Protein AF-A0A8S2AR91-F1 (afdb_monomer_lite)

pLDDT: mean 71.23, std 22.32, range [29.55, 96.31]

Sequence (238 aa):
MESEGVSLPLIHNHVMTPWNDLREGDCCGRFEAISDGYYCEICDFFLHKKCGESSEYLDHPSHSVHTLQLQIKPGHVCDLCDRDIVNLCYNCEICDFDVDLYCATNPPPDFIDMSETHQHKLTLLKDKELNQFNCNAKCGELGYGFPYKCHECDLNFHLDCVWNPSEAKHSSERYQRLRGKLVSFLEENVLWIRVNLLNATNVAKQRSGNKFVENANKRAPNYIVIVAAKHLFLIRIT

Foldseek 3Di:
DQQDWDAQVLADHDTWGWDWDQDQALQFRDGDNTFIFTADPVVRHTHGVLSSPDDQWACAPLHNPDIWGKDFDFQDAAQQQRDGGSTIWTADPVVRHTHGPVCRVVPDDQWDQLVVPDHAIWGWASDQPPCWDQAPAPLRDIGRHIWTADPVVRHTHGPCCSVCSPPNDDDPCPVVVVVVVVVVVCVVCVPVVVVVVVVVVVVVVPDDPDVVLVVVCVPDVQWHWDDDPNDTDTDGHD

Organism: Arabidopsis arenosa (NCBI:txid38785)

Secondary structure (DSSP, 8-state):
-PPPPEEETTTEEEEEEEEEESSB-TTTS-B-SSEEEEEETTTTEEEEHHHHT--SEEEETTEEEEEEEEEE-TT-B-TTT--B--SEEEEETTTTEEEEHHHHHSPPPSEEE-TTT-SSEEEE---TT-S-EE--STT--EE-SPPEEETTTTEEE-HHHHH-TT----SS-HHHHHHHHHHHHHHHSHHHHHHHHHHHHHHHTTT---HHHHHHHTT-TTEEEEEETTEEEEEE--

InterPro domains:
  IPR004146 DC1 [PF03107] (61-104)
  IPR004146 DC1 [PF03107] (117-162)
  IPR046349 C1-like domain superfamily [SSF57889] (32-112)
  IPR046349 C1-like domain superfamily [SSF57889] (86-172)
  IPR053192 Vacuole Formation Regulator [PTHR32410] (26-171)

Structure (mmCIF, N/CA/C/O backbone):
data_AF-A0A8S2AR91-F1
#
_entry.id   AF-A0A8S2AR91-F1
#
loop_
_atom_site.group_PDB
_atom_site.id
_atom_site.type_symbol
_atom_site.label_atom_id
_atom_site.label_alt_id
_atom_site.label_comp_id
_atom_site.label_asym_id
_atom_site.label_entity_id
_atom_site.label_seq_id
_atom_site.pdbx_PDB_ins_code
_atom_site.Cartn_x
_atom_site.Cartn_y
_atom_site.Cartn_z
_atom_site.occupancy
_atom_site.B_iso_or_equiv
_atom_site.auth_seq_id
_atom_site.auth_comp_id
_atom_site.auth_asym_id
_atom_site.auth_atom_id
_atom_site.pdbx_PDB_model_num
ATOM 1 N N . MET A 1 1 ? 33.497 -5.457 -16.664 1.00 41.22 1 MET A N 1
ATOM 2 C CA . MET A 1 1 ? 32.383 -6.416 -16.580 1.00 41.22 1 MET A CA 1
ATOM 3 C C . MET A 1 1 ? 31.131 -5.585 -16.692 1.00 41.22 1 MET A C 1
ATOM 5 O O . MET A 1 1 ? 30.861 -4.814 -15.782 1.00 41.22 1 MET A O 1
ATOM 9 N N . GLU A 1 2 ? 30.484 -5.616 -17.852 1.00 50.41 2 GLU A N 1
ATOM 10 C CA . GLU A 1 2 ? 29.145 -5.048 -18.002 1.00 50.41 2 GLU A CA 1
ATOM 11 C C . GLU A 1 2 ? 28.249 -5.829 -17.039 1.00 50.41 2 GLU A C 1
ATOM 13 O O . GLU A 1 2 ? 28.255 -7.059 -17.064 1.00 50.41 2 GLU A O 1
ATOM 18 N N . SER A 1 3 ? 27.604 -5.147 -16.093 1.00 61.41 3 SER A N 1
ATOM 19 C CA . SER A 1 3 ? 26.632 -5.804 -15.221 1.00 61.41 3 SER A CA 1
ATOM 20 C C . SER A 1 3 ? 25.519 -6.343 -16.109 1.00 61.41 3 SER A C 1
ATOM 22 O O . SER A 1 3 ? 24.902 -5.558 -16.831 1.00 61.41 3 SER A O 1
ATOM 24 N N . GLU A 1 4 ? 25.298 -7.657 -16.077 1.00 79.38 4 GLU A N 1
ATOM 25 C CA . GLU A 1 4 ? 24.198 -8.297 -16.795 1.00 79.38 4 GLU A CA 1
ATOM 26 C C . GLU A 1 4 ? 22.887 -7.584 -16.442 1.00 79.38 4 GLU A C 1
ATOM 28 O O . GLU A 1 4 ? 22.593 -7.323 -15.272 1.00 79.38 4 GLU A O 1
ATOM 33 N N . GLY A 1 5 ? 22.142 -7.187 -17.472 1.00 84.88 5 GLY A N 1
ATOM 34 C CA . GLY A 1 5 ? 20.860 -6.522 -17.294 1.00 84.88 5 GLY A CA 1
ATOM 35 C C . GLY A 1 5 ? 19.818 -7.471 -16.705 1.00 84.88 5 GLY A C 1
ATOM 36 O O . GLY A 1 5 ? 19.864 -8.682 -16.917 1.00 84.88 5 GLY A O 1
ATOM 37 N N . VAL A 1 6 ? 18.853 -6.912 -15.982 1.00 90.62 6 VAL A N 1
ATOM 38 C CA . VAL A 1 6 ? 17.777 -7.645 -15.312 1.00 90.62 6 VAL A CA 1
ATOM 39 C C . VAL A 1 6 ? 16.465 -7.416 -16.059 1.00 90.62 6 VAL A C 1
ATOM 41 O O . VAL A 1 6 ? 16.112 -6.280 -16.378 1.00 90.62 6 VAL A O 1
ATOM 44 N N . SER A 1 7 ? 15.741 -8.497 -16.356 1.00 91.88 7 SER A N 1
ATOM 45 C CA . SER A 1 7 ? 14.425 -8.458 -17.003 1.00 91.88 7 SER A CA 1
ATOM 46 C C . SER A 1 7 ? 13.340 -8.845 -15.999 1.00 91.88 7 SER A C 1
ATOM 48 O O . SER A 1 7 ? 13.391 -9.930 -15.427 1.00 91.88 7 SER A O 1
ATOM 50 N N . LEU A 1 8 ? 12.370 -7.949 -15.785 1.00 89.56 8 LEU A N 1
ATOM 51 C CA . LEU A 1 8 ? 11.239 -8.132 -14.866 1.00 89.56 8 LEU A CA 1
ATOM 52 C C . LEU A 1 8 ? 9.924 -7.802 -15.593 1.00 89.56 8 LEU A C 1
ATOM 54 O O . LEU A 1 8 ? 9.314 -6.772 -15.310 1.00 89.56 8 LEU A O 1
ATOM 58 N N . PRO A 1 9 ? 9.479 -8.651 -16.539 1.00 86.75 9 PRO A N 1
ATOM 59 C CA . PRO A 1 9 ? 8.384 -8.331 -17.460 1.00 86.75 9 PRO A CA 1
ATOM 60 C C . PRO A 1 9 ? 7.029 -8.097 -16.776 1.00 86.75 9 PRO A C 1
ATOM 62 O O . PRO A 1 9 ? 6.178 -7.429 -17.346 1.00 86.75 9 PRO A O 1
ATOM 65 N N . LEU A 1 10 ? 6.835 -8.599 -15.551 1.00 85.19 10 LEU A N 1
ATOM 66 C CA . LEU A 1 10 ? 5.630 -8.335 -14.754 1.00 85.19 10 LEU A CA 1
ATOM 67 C C . LEU A 1 10 ? 5.526 -6.874 -14.286 1.00 85.19 10 LEU A C 1
ATOM 69 O O . LEU A 1 10 ? 4.439 -6.397 -13.986 1.00 85.19 10 LEU A O 1
ATOM 73 N N . ILE A 1 11 ? 6.658 -6.174 -14.203 1.00 88.81 11 ILE A N 1
ATOM 74 C CA . ILE A 1 11 ? 6.757 -4.832 -13.623 1.00 88.81 11 ILE A CA 1
ATOM 75 C C . ILE A 1 11 ? 7.164 -3.811 -14.684 1.00 88.81 11 ILE A C 1
ATOM 77 O O . ILE A 1 11 ? 6.646 -2.695 -14.726 1.00 88.81 11 ILE A O 1
ATOM 81 N N . HIS A 1 12 ? 8.127 -4.176 -15.530 1.00 89.94 12 HIS A N 1
ATOM 82 C CA . HIS A 1 12 ? 8.691 -3.285 -16.526 1.00 89.94 12 HIS A CA 1
ATOM 83 C C . HIS A 1 12 ? 9.201 -4.051 -17.753 1.00 89.94 12 HIS A C 1
ATOM 85 O O . HIS A 1 12 ? 9.932 -5.033 -17.643 1.00 89.94 12 HIS A O 1
ATOM 91 N N . ASN A 1 13 ? 8.854 -3.560 -18.944 1.00 91.12 13 ASN A N 1
ATOM 92 C CA . ASN A 1 13 ? 9.087 -4.273 -20.204 1.00 91.12 13 ASN A CA 1
ATOM 93 C C . ASN A 1 13 ? 10.523 -4.170 -20.743 1.00 91.12 13 ASN A C 1
ATOM 95 O O . ASN A 1 13 ? 10.913 -4.971 -21.592 1.00 91.12 13 ASN A O 1
ATOM 99 N N . HIS A 1 14 ? 11.312 -3.191 -20.298 1.00 92.69 14 HIS A N 1
ATOM 100 C CA . HIS A 1 14 ? 12.703 -3.050 -20.728 1.00 92.69 14 HIS A CA 1
ATOM 101 C C . HIS A 1 14 ? 13.668 -3.762 -19.782 1.00 92.69 14 HIS A C 1
ATOM 103 O O . HIS A 1 14 ? 13.416 -3.895 -18.586 1.00 92.69 14 HIS A O 1
ATOM 109 N N . VAL A 1 15 ? 14.820 -4.157 -20.324 1.00 93.69 15 VAL A N 1
ATOM 110 C CA . VAL A 1 15 ? 15.956 -4.596 -19.512 1.00 93.69 15 VAL A CA 1
ATOM 111 C C . VAL A 1 15 ? 16.454 -3.412 -18.688 1.00 93.69 15 VAL A C 1
ATOM 113 O O . VAL A 1 15 ? 16.670 -2.320 -19.219 1.00 93.69 15 VAL A O 1
ATOM 116 N N . MET A 1 16 ? 16.628 -3.638 -17.393 1.00 93.69 16 MET A N 1
ATOM 117 C CA . MET A 1 16 ? 17.082 -2.638 -16.435 1.00 93.69 16 MET A CA 1
ATOM 118 C C . MET A 1 16 ? 18.489 -2.967 -15.951 1.00 93.69 16 MET A C 1
ATOM 120 O O . MET A 1 16 ? 18.899 -4.127 -15.927 1.00 93.69 16 MET A O 1
ATOM 124 N N . THR A 1 17 ? 19.237 -1.953 -15.542 1.00 94.00 17 THR A N 1
ATOM 125 C CA . THR A 1 17 ? 20.564 -2.136 -14.951 1.00 94.00 17 THR A CA 1
ATOM 126 C C . THR A 1 17 ? 20.480 -2.036 -13.431 1.00 94.00 17 THR A C 1
ATOM 128 O O . THR A 1 17 ? 19.697 -1.232 -12.922 1.00 94.00 17 THR A O 1
ATOM 131 N N . PRO A 1 18 ? 21.260 -2.832 -12.677 1.00 92.88 18 PRO A N 1
ATOM 132 C CA . PRO A 1 18 ? 21.392 -2.629 -11.242 1.00 92.88 18 PRO A CA 1
ATOM 133 C C . PRO A 1 18 ? 21.833 -1.197 -10.940 1.00 92.88 18 PRO A C 1
ATOM 135 O O . PRO A 1 18 ? 22.767 -0.679 -11.560 1.00 92.88 18 PRO A O 1
ATOM 138 N N . TRP A 1 19 ? 21.161 -0.559 -9.992 1.00 89.06 19 TRP A N 1
ATOM 139 C CA . TRP A 1 19 ? 21.363 0.846 -9.679 1.00 89.06 19 TRP A CA 1
ATOM 140 C C . TRP A 1 19 ? 21.124 1.102 -8.195 1.00 89.06 19 TRP A C 1
ATOM 142 O O . TRP A 1 19 ? 20.220 0.524 -7.598 1.00 89.06 19 TRP A O 1
ATOM 152 N N . ASN A 1 20 ? 21.927 1.989 -7.612 1.00 86.06 20 ASN A N 1
ATOM 153 C CA . ASN A 1 20 ? 21.755 2.444 -6.238 1.00 86.06 20 ASN A CA 1
ATOM 154 C C . ASN A 1 20 ? 21.438 3.935 -6.285 1.00 86.06 20 ASN A C 1
ATOM 156 O O . ASN A 1 20 ? 22.272 4.724 -6.735 1.00 86.06 20 ASN A O 1
ATOM 160 N N . ASP A 1 21 ? 20.252 4.309 -5.819 1.00 72.56 21 ASP A N 1
ATOM 161 C CA . ASP A 1 21 ? 19.790 5.694 -5.813 1.00 72.56 21 ASP A CA 1
ATOM 162 C C . ASP A 1 21 ? 19.179 6.048 -4.460 1.00 72.56 21 ASP A C 1
ATOM 164 O O . ASP A 1 21 ? 18.648 5.197 -3.746 1.00 72.56 21 ASP A O 1
ATOM 168 N N . LEU A 1 22 ? 19.249 7.329 -4.125 1.00 75.75 22 LEU A N 1
ATOM 169 C CA . LEU A 1 22 ? 18.620 7.916 -2.948 1.00 75.75 22 LEU A CA 1
ATOM 170 C C . LEU A 1 22 ? 17.395 8.706 -3.397 1.00 75.75 22 LEU A C 1
ATOM 172 O O . LEU A 1 22 ? 17.295 9.912 -3.157 1.00 75.75 22 LEU A O 1
ATOM 176 N N . ARG A 1 23 ? 16.485 8.034 -4.106 1.00 75.38 23 ARG A N 1
ATOM 177 C CA . ARG A 1 23 ? 15.261 8.639 -4.631 1.00 75.38 23 ARG A CA 1
ATOM 178 C C . ARG A 1 23 ? 14.033 7.814 -4.278 1.00 75.38 23 ARG A C 1
ATOM 180 O O . ARG A 1 23 ? 14.126 6.680 -3.825 1.00 75.38 23 ARG A O 1
ATOM 187 N N . GLU A 1 24 ? 12.875 8.430 -4.456 1.00 80.94 24 GLU A N 1
ATOM 188 C CA . GLU A 1 24 ? 11.594 7.743 -4.360 1.00 80.94 24 GLU A CA 1
ATOM 189 C C . GLU A 1 24 ? 11.480 6.697 -5.475 1.00 80.94 24 GLU A C 1
ATOM 191 O O . GLU A 1 24 ? 11.782 6.987 -6.634 1.00 80.94 24 GLU A O 1
ATOM 196 N N . GLY A 1 25 ? 11.086 5.474 -5.124 1.00 84.50 25 GLY A N 1
ATOM 197 C CA . GLY A 1 25 ? 10.878 4.416 -6.107 1.00 84.50 25 GLY A CA 1
ATOM 198 C C . GLY A 1 25 ? 9.643 4.697 -6.957 1.00 84.50 25 GLY A C 1
ATOM 199 O O . GLY A 1 25 ? 8.543 4.814 -6.415 1.00 84.50 25 GLY A O 1
ATOM 200 N N . ASP A 1 26 ? 9.794 4.689 -8.283 1.00 87.75 26 ASP A N 1
ATOM 201 C CA . ASP A 1 26 ? 8.682 4.837 -9.234 1.00 87.75 26 ASP A CA 1
ATOM 202 C C . ASP A 1 26 ? 7.700 3.647 -9.161 1.00 87.75 26 ASP A C 1
ATOM 204 O O . ASP A 1 26 ? 6.613 3.692 -9.733 1.00 87.75 26 ASP A O 1
ATOM 208 N N . CYS A 1 27 ? 8.078 2.570 -8.458 1.00 86.94 27 CYS A N 1
ATOM 209 C CA . CYS A 1 27 ? 7.221 1.424 -8.157 1.00 86.94 27 CYS A CA 1
ATOM 210 C C . CYS A 1 27 ? 6.164 1.705 -7.085 1.00 86.94 27 CYS A C 1
ATOM 212 O O . CYS A 1 27 ? 5.012 1.305 -7.244 1.00 86.94 27 CYS A O 1
ATOM 214 N N . CYS A 1 28 ? 6.563 2.332 -5.975 1.00 84.38 28 CYS A N 1
ATOM 215 C CA . CYS A 1 28 ? 5.772 2.364 -4.742 1.00 84.38 28 CYS A CA 1
ATOM 216 C C . CYS A 1 28 ? 5.581 3.762 -4.147 1.00 84.38 28 CYS A C 1
ATOM 218 O O . CYS A 1 28 ? 4.880 3.887 -3.145 1.00 84.38 28 CYS A O 1
ATOM 220 N N . GLY A 1 29 ? 6.210 4.801 -4.703 1.00 81.25 29 GLY A N 1
ATOM 221 C CA . GLY A 1 29 ? 6.073 6.162 -4.179 1.00 81.25 29 GLY A CA 1
ATOM 222 C C . GLY A 1 29 ? 6.673 6.358 -2.787 1.00 81.25 29 GLY A C 1
ATOM 223 O O . GLY A 1 29 ? 6.228 7.201 -2.001 1.00 81.25 29 GLY A O 1
ATOM 224 N N . ARG A 1 30 ? 7.633 5.512 -2.398 1.00 78.31 30 ARG A N 1
ATOM 225 C CA . ARG A 1 30 ? 8.287 5.612 -1.090 1.00 78.31 30 ARG A CA 1
ATOM 226 C C . ARG A 1 30 ? 9.745 5.974 -1.253 1.00 78.31 30 ARG A C 1
ATOM 228 O O . ARG A 1 30 ? 10.423 5.492 -2.149 1.00 78.31 30 ARG A O 1
ATOM 235 N N . PHE A 1 31 ? 10.208 6.851 -0.372 1.00 75.94 31 PHE A N 1
ATOM 236 C CA . PHE A 1 31 ? 11.620 7.158 -0.237 1.00 75.94 31 PHE A CA 1
ATOM 237 C C . PHE A 1 31 ? 12.272 6.101 0.647 1.00 75.94 31 PHE A C 1
ATOM 239 O O . PHE A 1 31 ? 11.822 5.868 1.772 1.00 75.94 31 PHE A O 1
ATOM 246 N N . GLU A 1 32 ? 13.356 5.514 0.161 1.00 70.00 32 GLU A N 1
ATOM 247 C CA . GLU A 1 32 ? 14.217 4.636 0.938 1.00 70.00 32 GLU A CA 1
ATOM 248 C C . GLU A 1 32 ? 15.606 5.275 1.042 1.00 70.00 32 GLU A C 1
ATOM 250 O O . GLU A 1 32 ? 16.245 5.595 0.043 1.00 70.00 32 GLU A O 1
ATOM 255 N N . ALA A 1 33 ? 16.066 5.501 2.277 1.00 64.94 33 ALA A N 1
ATOM 256 C CA . ALA A 1 33 ? 17.269 6.291 2.556 1.00 64.94 33 ALA A CA 1
ATOM 257 C C . ALA A 1 33 ? 18.563 5.697 1.988 1.00 64.94 33 ALA A C 1
ATOM 259 O O . ALA A 1 33 ? 19.546 6.423 1.889 1.00 64.94 33 ALA A O 1
ATOM 260 N N . ILE A 1 34 ? 18.557 4.401 1.668 1.00 65.81 34 ILE A N 1
ATOM 261 C CA . ILE A 1 34 ? 19.535 3.676 0.855 1.00 65.81 34 ILE A CA 1
ATOM 262 C C . ILE A 1 34 ? 18.755 2.511 0.238 1.00 65.81 34 ILE A C 1
ATOM 264 O O . ILE A 1 34 ? 18.364 1.606 0.976 1.00 65.81 34 ILE A O 1
ATOM 268 N N . SER A 1 35 ? 18.515 2.526 -1.074 1.00 71.12 35 SER A N 1
ATOM 269 C CA . SER A 1 35 ? 17.850 1.414 -1.760 1.00 71.12 35 SER A CA 1
ATOM 270 C C . SER A 1 35 ? 18.686 0.928 -2.932 1.00 71.12 35 SER A C 1
ATOM 272 O O . SER A 1 35 ? 19.129 1.721 -3.769 1.00 71.12 35 SER A O 1
ATOM 274 N N . ASP A 1 36 ? 18.926 -0.381 -2.967 1.00 87.56 36 ASP A N 1
ATOM 275 C CA . ASP A 1 36 ? 19.349 -1.056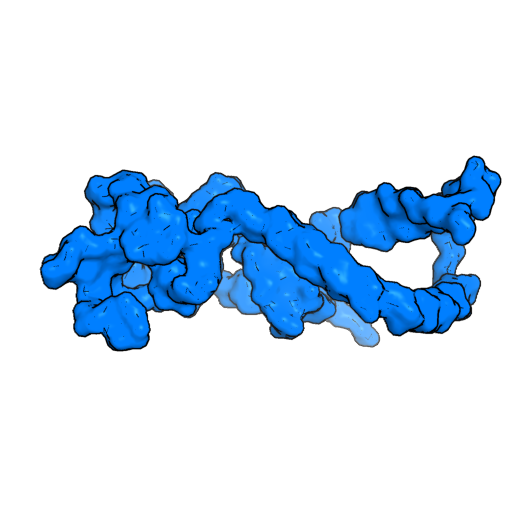 -4.181 1.00 87.56 36 ASP A CA 1
ATOM 276 C C . ASP A 1 36 ? 18.134 -1.268 -5.089 1.00 87.56 36 ASP A C 1
ATOM 278 O O . ASP A 1 36 ? 16.989 -1.361 -4.643 1.00 87.56 36 ASP A O 1
ATOM 282 N N . GLY A 1 37 ? 18.367 -1.307 -6.393 1.00 92.00 37 GLY A N 1
ATOM 283 C CA . GLY A 1 37 ? 17.276 -1.384 -7.344 1.00 92.00 37 GLY A CA 1
ATOM 284 C C . GLY A 1 37 ? 17.721 -1.590 -8.773 1.00 92.00 37 GLY A C 1
ATOM 285 O O . GLY A 1 37 ? 18.861 -1.961 -9.062 1.00 92.00 37 GLY A O 1
ATOM 286 N N . TYR A 1 38 ? 16.776 -1.351 -9.668 1.00 92.62 38 TYR A N 1
ATOM 287 C CA . TYR A 1 38 ? 16.936 -1.501 -11.099 1.00 92.62 38 TYR A CA 1
ATOM 288 C C . TYR A 1 38 ? 16.490 -0.215 -11.782 1.00 92.62 38 TYR A C 1
ATOM 290 O O . TYR A 1 38 ? 15.422 0.317 -11.478 1.00 92.62 38 TYR A O 1
ATOM 298 N N . TYR A 1 39 ? 17.312 0.288 -12.696 1.00 92.31 39 TYR A N 1
ATOM 299 C CA . TYR A 1 39 ? 17.030 1.504 -13.443 1.00 92.31 39 TYR A CA 1
ATOM 300 C C . TYR A 1 39 ? 16.854 1.207 -14.930 1.00 92.31 39 TYR A C 1
ATOM 302 O O . TYR A 1 39 ? 17.667 0.519 -15.551 1.00 92.31 39 TYR A O 1
ATOM 310 N N . CYS A 1 40 ? 15.788 1.748 -15.513 1.00 93.44 40 CYS A N 1
ATOM 311 C CA . CYS A 1 40 ? 15.596 1.791 -16.954 1.00 93.44 40 CYS A CA 1
ATOM 312 C C . CYS A 1 40 ? 15.954 3.181 -17.481 1.00 93.44 40 CYS A C 1
ATOM 314 O O . CYS A 1 40 ? 15.223 4.136 -17.235 1.00 93.44 40 CYS A O 1
ATOM 316 N N . GLU A 1 41 ? 17.009 3.288 -18.289 1.00 91.75 41 GLU A N 1
ATOM 317 C CA . GLU A 1 41 ? 17.390 4.556 -18.929 1.00 91.75 41 GLU A CA 1
ATOM 318 C C . GLU A 1 41 ? 16.361 5.024 -19.975 1.00 91.75 41 GLU A C 1
ATOM 320 O O . GLU A 1 41 ? 16.109 6.219 -20.112 1.00 91.75 41 GLU A O 1
ATOM 325 N N . ILE A 1 42 ? 15.713 4.085 -20.679 1.00 92.19 42 ILE A N 1
ATOM 326 C CA . ILE A 1 42 ? 14.731 4.384 -21.738 1.00 92.19 42 ILE A CA 1
ATOM 327 C C . ILE A 1 42 ? 13.504 5.092 -21.152 1.00 92.19 42 ILE A C 1
ATOM 329 O O . ILE A 1 42 ? 13.027 6.086 -21.700 1.00 92.19 42 ILE A O 1
ATOM 333 N N . CYS A 1 43 ? 12.994 4.574 -20.035 1.00 91.50 43 CYS A N 1
ATOM 334 C CA . CYS A 1 43 ? 11.793 5.088 -19.383 1.00 91.50 43 CYS A CA 1
ATOM 335 C C . CYS A 1 43 ? 12.089 6.060 -18.240 1.00 91.50 43 CYS A C 1
ATOM 337 O O . CYS A 1 43 ? 11.166 6.730 -17.789 1.00 91.50 43 CYS A O 1
ATOM 339 N N . ASP A 1 44 ? 13.347 6.155 -17.798 1.00 90.00 44 ASP A N 1
ATOM 340 C CA . ASP A 1 44 ? 13.752 6.825 -16.556 1.00 90.00 44 ASP A CA 1
ATOM 341 C C . ASP A 1 44 ? 12.987 6.308 -15.333 1.00 90.00 44 ASP A C 1
ATOM 343 O O . ASP A 1 44 ? 12.515 7.068 -14.494 1.00 90.00 44 ASP A O 1
ATOM 347 N N . PHE A 1 45 ? 12.860 4.985 -15.264 1.00 89.62 45 PHE A N 1
ATOM 348 C CA . PHE A 1 45 ? 12.098 4.274 -14.245 1.00 89.62 45 PHE A CA 1
ATOM 349 C C . PHE A 1 45 ? 13.046 3.615 -13.245 1.00 89.62 45 PHE A C 1
ATOM 351 O O . PHE A 1 45 ? 13.931 2.860 -13.651 1.00 89.62 45 PHE A O 1
ATOM 358 N N . PHE A 1 46 ? 12.857 3.885 -11.956 1.00 91.00 46 PHE A N 1
ATOM 359 C CA . PHE A 1 46 ? 13.598 3.269 -10.860 1.00 91.00 46 PHE A CA 1
ATOM 360 C C . PHE A 1 46 ? 12.696 2.363 -10.034 1.00 91.00 46 PHE A C 1
ATOM 362 O O . PHE A 1 46 ? 11.724 2.790 -9.406 1.00 91.00 46 PHE A O 1
ATOM 369 N N . LEU A 1 47 ? 13.077 1.095 -10.011 1.00 90.44 47 LEU A N 1
ATOM 370 C CA . LEU A 1 47 ? 12.429 0.035 -9.269 1.00 90.44 47 LEU A CA 1
ATOM 371 C C . LEU A 1 47 ? 13.295 -0.310 -8.065 1.00 90.44 47 LEU A C 1
ATOM 373 O O . LEU A 1 47 ? 14.415 -0.782 -8.247 1.00 90.44 47 LEU A O 1
ATOM 377 N N . HIS A 1 48 ? 12.783 -0.144 -6.845 1.00 90.25 48 HIS A N 1
ATOM 378 C CA . HIS A 1 48 ? 13.462 -0.716 -5.683 1.00 90.25 48 HIS A CA 1
ATOM 379 C C . HIS A 1 48 ? 13.598 -2.221 -5.860 1.00 90.25 48 HIS A C 1
ATOM 381 O O . HIS A 1 48 ? 12.673 -2.888 -6.330 1.00 90.25 48 HIS A O 1
ATOM 387 N N . LYS A 1 49 ? 14.711 -2.787 -5.417 1.00 89.25 49 LYS A N 1
ATOM 388 C CA . LYS A 1 49 ? 14.944 -4.221 -5.537 1.00 89.25 49 LYS A CA 1
ATOM 389 C C . LYS A 1 49 ? 13.863 -5.028 -4.824 1.00 89.25 49 LYS A C 1
ATOM 391 O O . LYS A 1 49 ? 13.320 -5.949 -5.416 1.00 89.25 49 LYS A O 1
ATOM 396 N N . LYS A 1 50 ? 13.449 -4.596 -3.627 1.00 87.56 50 LYS A N 1
ATOM 397 C CA . LYS A 1 50 ? 12.324 -5.199 -2.888 1.00 87.56 50 LYS A CA 1
ATOM 398 C C . LYS A 1 50 ? 11.000 -5.147 -3.660 1.00 87.56 50 LYS A C 1
ATOM 400 O O . LYS A 1 50 ? 10.239 -6.107 -3.628 1.00 87.56 50 LYS A O 1
ATOM 405 N N . CYS A 1 51 ? 10.729 -4.053 -4.382 1.00 89.31 51 CYS A N 1
ATOM 406 C CA . CYS A 1 51 ? 9.581 -3.991 -5.295 1.00 89.31 51 CYS A CA 1
ATOM 407 C C . CYS A 1 51 ? 9.740 -5.018 -6.434 1.00 89.31 51 CYS A C 1
ATOM 409 O O . CYS A 1 51 ? 8.775 -5.672 -6.806 1.00 89.31 51 CYS A O 1
ATOM 411 N N . GLY A 1 52 ? 10.950 -5.163 -6.985 1.00 88.69 52 GLY A N 1
ATOM 412 C CA . GLY A 1 52 ? 11.260 -6.100 -8.070 1.00 88.69 52 GLY A CA 1
ATOM 413 C C . GLY A 1 52 ? 11.207 -7.579 -7.682 1.00 88.69 52 GLY A C 1
ATOM 414 O O . GLY A 1 52 ? 10.926 -8.421 -8.527 1.00 88.69 52 GLY A O 1
ATOM 415 N N . GLU A 1 53 ? 11.444 -7.886 -6.409 1.00 89.06 53 GLU A N 1
ATOM 416 C CA . GLU A 1 53 ? 11.371 -9.233 -5.827 1.00 89.06 53 GLU A CA 1
ATOM 417 C C . GLU A 1 53 ? 9.944 -9.614 -5.380 1.00 89.06 53 GLU A C 1
ATOM 419 O O . GLU A 1 53 ? 9.731 -10.688 -4.816 1.00 89.06 53 GLU A O 1
ATOM 424 N N . SER A 1 54 ? 8.955 -8.747 -5.628 1.00 89.06 54 SER A N 1
ATOM 425 C CA . SER A 1 54 ? 7.550 -9.025 -5.320 1.00 89.06 54 SER A CA 1
ATOM 426 C C . SER A 1 54 ? 7.013 -10.185 -6.163 1.00 89.06 54 SER A C 1
ATOM 428 O O . SER A 1 54 ? 7.306 -10.304 -7.351 1.00 89.06 54 SER A O 1
ATOM 430 N N . SER A 1 55 ? 6.216 -11.050 -5.535 1.00 92.06 55 SER A N 1
ATOM 431 C CA . SER A 1 55 ? 5.565 -12.173 -6.217 1.00 92.06 55 SER A CA 1
ATOM 432 C C . SER A 1 55 ? 4.404 -11.691 -7.093 1.00 92.06 55 SER A C 1
ATOM 434 O O . SER A 1 55 ? 3.808 -10.654 -6.832 1.00 92.06 55 SER A O 1
ATOM 436 N N . GLU A 1 56 ? 4.047 -12.451 -8.130 1.00 93.88 56 GLU A N 1
ATOM 437 C CA . GLU A 1 56 ? 2.878 -12.123 -8.963 1.00 93.88 56 GLU A CA 1
ATOM 438 C C . GLU A 1 56 ? 1.561 -12.253 -8.181 1.00 93.88 56 GLU A C 1
ATOM 440 O O . GLU A 1 56 ? 0.616 -11.512 -8.432 1.00 93.88 56 GLU A O 1
ATOM 445 N N . TYR A 1 57 ? 1.517 -13.169 -7.211 1.00 95.00 57 TYR A N 1
ATOM 446 C CA . TYR A 1 57 ? 0.342 -13.474 -6.401 1.00 95.00 57 TYR A CA 1
ATOM 447 C C . TYR A 1 57 ? 0.666 -13.361 -4.912 1.00 95.00 57 TYR A C 1
ATOM 449 O O . TYR A 1 57 ? 1.763 -13.733 -4.485 1.00 95.00 57 TYR A O 1
ATOM 457 N N . LEU A 1 58 ? -0.293 -12.874 -4.123 1.00 94.69 58 LEU A N 1
ATOM 458 C CA . LEU A 1 58 ? -0.143 -12.668 -2.685 1.00 94.69 58 LEU A CA 1
ATOM 459 C C . LEU A 1 58 ? -1.417 -13.043 -1.924 1.00 94.69 58 LEU A C 1
ATOM 461 O O . LEU A 1 58 ? -2.477 -12.460 -2.142 1.00 94.69 58 LEU A O 1
ATOM 465 N N . ASP A 1 59 ? -1.281 -13.946 -0.955 1.00 94.00 59 ASP A N 1
ATOM 466 C CA . ASP A 1 59 ? -2.313 -14.193 0.051 1.00 94.00 59 ASP A CA 1
ATOM 467 C C . ASP A 1 59 ? -2.131 -13.200 1.205 1.00 94.00 59 ASP A C 1
ATOM 469 O O . ASP A 1 59 ? -1.181 -13.291 1.988 1.00 94.00 59 ASP A O 1
ATOM 473 N N . HIS A 1 60 ? -3.023 -12.213 1.298 1.00 90.81 60 HIS A N 1
ATOM 474 C CA . HIS A 1 60 ? -2.861 -11.095 2.224 1.00 90.81 60 HIS A CA 1
ATOM 475 C C . HIS A 1 60 ? -3.727 -11.270 3.490 1.00 90.81 60 HIS A C 1
ATOM 477 O O . HIS A 1 60 ? -4.926 -11.523 3.383 1.00 90.81 60 HIS A O 1
ATOM 483 N N . PRO A 1 61 ? -3.207 -11.057 4.716 1.00 88.31 61 PRO A N 1
ATOM 484 C CA . PRO A 1 61 ? -3.968 -11.271 5.959 1.00 88.31 61 PRO A CA 1
ATOM 485 C C . PRO A 1 61 ? -5.139 -10.295 6.160 1.00 88.31 61 PRO A C 1
ATOM 487 O O . PRO A 1 61 ? -6.040 -10.543 6.964 1.00 88.31 61 PRO A O 1
ATOM 490 N N . SER A 1 62 ? -5.147 -9.164 5.448 1.00 84.75 62 SER A N 1
ATOM 491 C CA . SER A 1 62 ? -6.308 -8.257 5.428 1.00 84.75 62 SER A CA 1
ATOM 492 C C . SER A 1 62 ? -7.344 -8.620 4.361 1.00 84.75 62 SER A C 1
ATOM 494 O O . SER A 1 62 ? -8.408 -8.015 4.334 1.00 84.75 62 SER A O 1
ATOM 496 N N . HIS A 1 63 ? -7.056 -9.610 3.512 1.00 88.19 63 HIS A N 1
ATOM 497 C CA . HIS A 1 63 ? -7.959 -10.113 2.482 1.00 88.19 63 HIS A CA 1
ATOM 498 C C . HIS A 1 63 ? -7.690 -11.603 2.217 1.00 88.19 63 HIS A C 1
ATOM 500 O O . HIS A 1 63 ? -7.113 -11.979 1.205 1.00 88.19 63 HIS A O 1
ATOM 506 N N . SER A 1 64 ? -8.077 -12.464 3.162 1.00 88.31 64 SER A N 1
ATOM 507 C CA . SER A 1 64 ? -7.773 -13.905 3.118 1.00 88.31 64 SER A CA 1
ATOM 508 C C . SER A 1 64 ? -8.728 -14.732 2.252 1.00 88.31 64 SER A C 1
ATOM 510 O O . SER A 1 64 ? -8.539 -15.937 2.111 1.00 88.31 64 SER A O 1
ATOM 512 N N . VAL A 1 65 ? -9.780 -14.111 1.711 1.00 89.75 65 VAL A N 1
ATOM 513 C CA . VAL A 1 65 ? -10.818 -14.801 0.929 1.00 89.75 65 VAL A CA 1
ATOM 514 C C . VAL A 1 65 ? -10.341 -15.087 -0.496 1.00 89.75 65 VAL A C 1
ATOM 516 O O . VAL A 1 65 ? -10.651 -16.145 -1.040 1.00 89.75 65 VAL A O 1
ATOM 519 N N . HIS A 1 66 ? -9.571 -14.168 -1.084 1.00 93.00 66 HIS A N 1
ATOM 520 C CA . HIS A 1 66 ? -9.030 -14.293 -2.434 1.00 93.00 66 HIS A CA 1
ATOM 521 C C . HIS A 1 66 ? -7.550 -13.919 -2.461 1.00 93.00 66 HIS A C 1
ATOM 523 O O . HIS A 1 66 ? -7.115 -13.000 -1.771 1.00 93.00 66 HIS A O 1
ATOM 529 N N . THR A 1 67 ? -6.791 -14.591 -3.318 1.00 95.50 67 THR A N 1
ATOM 530 C CA . THR A 1 67 ? -5.412 -14.216 -3.624 1.00 95.50 67 THR A CA 1
ATOM 531 C C . THR A 1 67 ? -5.396 -12.921 -4.437 1.00 95.50 67 THR A C 1
ATOM 533 O O . THR A 1 67 ? -6.175 -12.761 -5.380 1.00 95.50 67 THR A O 1
ATOM 536 N N . LEU A 1 68 ? -4.511 -11.993 -4.077 1.00 96.31 68 LEU A N 1
ATOM 537 C CA . LEU A 1 68 ? -4.308 -10.744 -4.805 1.00 96.31 68 LEU A CA 1
ATOM 538 C C . LEU A 1 68 ? -3.296 -10.948 -5.932 1.00 96.31 68 LEU A C 1
ATOM 540 O O . LEU A 1 68 ? -2.339 -11.704 -5.763 1.00 96.31 68 LEU A O 1
ATOM 544 N N . GLN A 1 69 ? -3.459 -10.231 -7.040 1.00 96.19 69 GLN A N 1
ATOM 545 C CA . GLN A 1 69 ? -2.521 -10.237 -8.160 1.00 96.19 69 GLN A CA 1
ATOM 546 C C . GLN A 1 69 ? -1.795 -8.895 -8.265 1.00 96.19 69 GLN A C 1
ATOM 548 O O . GLN A 1 69 ? -2.409 -7.836 -8.133 1.00 96.19 69 GLN A O 1
ATOM 553 N N . LEU A 1 70 ? -0.489 -8.930 -8.523 1.00 94.81 70 LEU A N 1
ATOM 554 C CA . LEU A 1 70 ? 0.312 -7.744 -8.801 1.00 94.81 70 LEU A CA 1
ATOM 555 C C . LEU A 1 70 ? -0.144 -7.105 -10.120 1.00 94.81 70 LEU A C 1
ATOM 557 O O . LEU A 1 70 ? -0.214 -7.780 -11.148 1.00 94.81 70 LEU A O 1
ATOM 561 N N . GLN A 1 71 ? -0.453 -5.812 -10.093 1.00 92.06 71 GLN A N 1
ATOM 562 C CA . GLN A 1 71 ? -0.974 -5.051 -11.227 1.00 92.06 71 GLN A CA 1
ATOM 563 C C . GLN A 1 71 ? -0.333 -3.660 -11.307 1.00 92.06 71 GLN A C 1
ATOM 565 O O . GLN A 1 71 ? 0.103 -3.088 -10.306 1.00 92.06 71 GLN A O 1
ATOM 570 N N . ILE A 1 72 ? -0.321 -3.099 -12.518 1.00 88.94 72 ILE A N 1
ATOM 571 C CA . ILE A 1 72 ? 0.013 -1.694 -12.770 1.00 88.94 72 ILE A CA 1
ATOM 572 C C . ILE A 1 72 ? -1.297 -0.897 -12.757 1.00 88.94 72 ILE A C 1
ATOM 574 O O . ILE A 1 72 ? -2.074 -0.962 -13.710 1.00 88.94 72 ILE A O 1
ATOM 578 N N . LYS A 1 73 ? -1.547 -0.157 -11.674 1.00 83.75 73 LYS A N 1
ATOM 579 C CA . LYS A 1 73 ? -2.774 0.626 -11.439 1.00 83.75 73 LYS A CA 1
ATOM 580 C C . LYS A 1 73 ? -2.444 2.014 -10.861 1.00 83.75 73 LYS A C 1
ATOM 582 O O . LYS A 1 73 ? -2.760 2.302 -9.705 1.00 83.75 73 LYS A O 1
ATOM 587 N N . PRO A 1 74 ? -1.789 2.900 -11.633 1.00 83.88 74 PRO A N 1
ATOM 588 C CA . PRO A 1 74 ? -1.510 4.258 -11.177 1.00 83.88 74 PRO A CA 1
ATOM 589 C C . PRO A 1 74 ? -2.810 5.044 -10.952 1.00 83.88 74 PRO A C 1
ATOM 591 O O . PRO A 1 74 ? -3.752 4.940 -11.739 1.00 83.88 74 PRO A O 1
ATOM 594 N N . GLY A 1 75 ? -2.846 5.868 -9.903 1.00 81.38 75 GLY A N 1
ATOM 595 C CA . GLY A 1 75 ? -3.987 6.743 -9.595 1.00 81.38 75 GLY A CA 1
ATOM 596 C C . GLY A 1 75 ? -5.134 6.071 -8.833 1.00 81.38 75 GLY A C 1
ATOM 597 O O . GLY A 1 75 ? -6.141 6.723 -8.568 1.00 81.38 75 GLY A O 1
ATOM 598 N N . HIS A 1 76 ? -4.980 4.796 -8.474 1.00 86.00 76 HIS A N 1
ATOM 599 C CA . HIS A 1 76 ? -5.827 4.127 -7.489 1.00 86.00 76 HIS A CA 1
ATOM 600 C C . HIS A 1 76 ? -5.407 4.510 -6.064 1.00 86.00 76 HIS A C 1
ATOM 602 O O . HIS A 1 76 ? -4.341 5.092 -5.866 1.00 86.00 76 HIS A O 1
ATOM 608 N N . VAL A 1 77 ? -6.220 4.163 -5.068 1.00 86.12 77 VAL A N 1
ATOM 609 C CA . VAL A 1 77 ? -5.930 4.403 -3.648 1.00 86.12 77 VAL A CA 1
ATOM 610 C C . VAL A 1 77 ? -5.815 3.062 -2.932 1.00 86.12 77 VAL A C 1
ATOM 612 O O . VAL A 1 77 ? -6.560 2.132 -3.218 1.00 86.12 77 VAL A O 1
ATOM 615 N N . CYS A 1 78 ? -4.853 2.945 -2.022 1.00 87.69 78 CYS A N 1
ATOM 616 C CA . CYS A 1 78 ? -4.694 1.760 -1.188 1.00 87.69 78 CYS A CA 1
ATOM 617 C C . CYS A 1 78 ? -5.813 1.686 -0.139 1.00 87.69 78 CYS A C 1
ATOM 619 O O . CYS A 1 78 ? -5.904 2.567 0.717 1.00 87.69 78 CYS A O 1
ATOM 621 N N . ASP A 1 79 ? -6.578 0.594 -0.122 1.00 87.00 79 ASP A N 1
ATOM 622 C CA . ASP A 1 79 ? -7.684 0.374 0.824 1.00 87.00 79 ASP A CA 1
ATOM 623 C C . ASP A 1 79 ? -7.225 0.321 2.291 1.00 87.00 79 ASP A C 1
ATOM 625 O O . ASP A 1 79 ? -8.008 0.538 3.216 1.00 87.00 79 ASP A O 1
ATOM 629 N N . LEU A 1 80 ? -5.943 0.025 2.533 1.00 86.19 80 LEU A N 1
ATOM 630 C CA . LEU A 1 80 ? -5.393 -0.062 3.886 1.00 86.19 80 LEU A CA 1
ATOM 631 C C . LEU A 1 80 ? -4.954 1.303 4.411 1.00 86.19 80 LEU A C 1
ATOM 633 O O . LEU A 1 80 ? -5.340 1.694 5.508 1.00 86.19 80 LEU A O 1
ATOM 637 N N . CYS A 1 81 ? -4.118 2.019 3.661 1.00 84.12 81 CYS A N 1
ATOM 638 C CA . CYS A 1 81 ? -3.481 3.242 4.153 1.00 84.12 81 CYS A CA 1
ATOM 639 C C . CYS A 1 81 ? -4.065 4.536 3.583 1.00 84.12 81 CYS A C 1
ATOM 641 O O . CYS A 1 81 ? -3.635 5.601 4.016 1.00 84.12 81 CYS A O 1
ATOM 643 N N . ASP A 1 82 ? -5.022 4.455 2.655 1.00 82.44 82 ASP A N 1
ATOM 644 C CA . ASP A 1 82 ? -5.664 5.608 2.010 1.00 82.44 82 ASP A CA 1
ATOM 645 C C . ASP A 1 82 ? -4.677 6.511 1.237 1.00 82.44 82 ASP A C 1
ATOM 647 O O . ASP A 1 82 ? -4.890 7.707 1.049 1.00 82.44 82 ASP A O 1
ATOM 651 N N . ARG A 1 83 ? -3.539 5.944 0.810 1.00 82.31 83 ARG A N 1
ATOM 652 C CA . ARG A 1 83 ? -2.536 6.634 -0.012 1.00 82.31 83 ARG A CA 1
ATOM 653 C C . ARG A 1 83 ? -2.714 6.307 -1.485 1.00 82.31 83 ARG A C 1
ATOM 655 O O . ARG A 1 83 ? -3.032 5.171 -1.837 1.00 82.31 83 ARG A O 1
ATOM 662 N N . ASP A 1 84 ? -2.383 7.280 -2.326 1.00 84.50 84 ASP A N 1
ATOM 663 C CA . ASP A 1 84 ? -2.317 7.101 -3.772 1.00 84.50 84 ASP A CA 1
ATOM 664 C C . ASP A 1 84 ? -1.292 6.020 -4.149 1.00 84.50 84 ASP A C 1
ATOM 666 O O . ASP A 1 84 ? -0.125 6.047 -3.739 1.00 84.50 84 ASP A O 1
ATOM 670 N N . ILE A 1 85 ? -1.729 5.083 -4.982 1.00 86.50 85 ILE A N 1
ATOM 671 C CA . ILE A 1 85 ? -0.889 4.090 -5.635 1.00 86.50 85 ILE A CA 1
ATOM 672 C C . ILE A 1 85 ? -0.193 4.779 -6.806 1.00 86.50 85 ILE A C 1
ATOM 674 O O . ILE A 1 85 ? -0.814 5.182 -7.794 1.00 86.50 85 ILE A O 1
ATOM 678 N N . VAL A 1 86 ? 1.130 4.904 -6.690 1.00 84.94 86 VAL A N 1
ATOM 679 C CA . VAL A 1 86 ? 1.956 5.561 -7.711 1.00 84.94 86 VAL A CA 1
ATOM 680 C C . VAL A 1 86 ? 2.014 4.742 -8.994 1.00 84.94 86 VAL A C 1
ATOM 682 O O . VAL A 1 86 ? 1.934 5.311 -10.080 1.00 84.94 86 VAL A O 1
ATOM 685 N N . ASN A 1 87 ? 2.156 3.418 -8.885 1.00 88.44 87 ASN A N 1
ATOM 686 C CA . ASN A 1 87 ? 2.321 2.566 -10.059 1.00 88.44 87 ASN A CA 1
ATOM 687 C C . ASN A 1 87 ? 1.862 1.124 -9.818 1.00 88.44 87 ASN A C 1
ATOM 689 O O . ASN A 1 87 ? 0.897 0.682 -10.437 1.00 88.44 87 ASN A O 1
ATOM 693 N N . LEU A 1 88 ? 2.518 0.406 -8.899 1.00 90.62 88 LEU A N 1
ATOM 694 C CA . LEU A 1 88 ? 2.243 -1.008 -8.629 1.00 90.62 88 LEU A CA 1
ATOM 695 C C . LEU A 1 88 ? 1.393 -1.194 -7.369 1.00 90.62 88 LEU A C 1
ATOM 697 O O . LEU A 1 88 ? 1.667 -0.585 -6.330 1.00 90.62 88 LEU A O 1
ATOM 701 N N . CYS A 1 89 ? 0.428 -2.107 -7.439 1.00 94.12 89 CYS A N 1
ATOM 702 C CA . CYS A 1 89 ? -0.329 -2.592 -6.286 1.00 94.12 89 CYS A CA 1
ATOM 703 C C . CYS A 1 89 ? -0.675 -4.076 -6.432 1.00 94.12 89 CYS A C 1
ATOM 705 O O . CYS A 1 89 ? -0.591 -4.647 -7.519 1.00 94.12 89 CYS A O 1
ATOM 707 N N . TYR A 1 90 ? -1.086 -4.692 -5.330 1.00 95.31 90 TYR A N 1
ATOM 708 C CA . TYR A 1 90 ? -1.796 -5.962 -5.352 1.00 95.31 90 TYR A CA 1
ATOM 709 C C . TYR A 1 90 ? -3.296 -5.696 -5.387 1.00 95.31 90 TYR A C 1
ATOM 711 O O . TYR A 1 90 ? -3.810 -4.982 -4.528 1.00 95.31 90 TYR A O 1
ATOM 719 N N . ASN A 1 91 ? -3.985 -6.284 -6.359 1.00 95.38 91 ASN A N 1
ATOM 720 C CA . ASN A 1 91 ? -5.414 -6.110 -6.562 1.00 95.38 91 ASN A CA 1
ATOM 721 C C . ASN A 1 91 ? -6.168 -7.444 -6.479 1.00 95.38 91 ASN A C 1
ATOM 723 O O . ASN A 1 91 ? -5.713 -8.462 -7.000 1.00 95.38 91 ASN A O 1
ATOM 727 N N . CYS A 1 92 ? -7.354 -7.426 -5.875 1.00 93.88 92 CYS A N 1
ATOM 728 C CA . CYS A 1 92 ? -8.385 -8.437 -6.096 1.00 93.88 92 CYS A CA 1
ATOM 729 C C . CYS A 1 92 ? -9.441 -7.874 -7.049 1.00 93.88 92 CYS A C 1
ATOM 731 O O . CYS A 1 92 ? -10.200 -6.989 -6.655 1.00 93.88 92 CYS A O 1
ATOM 733 N N . GLU A 1 93 ? -9.553 -8.420 -8.260 1.00 90.75 93 GLU A N 1
ATOM 734 C CA . GLU A 1 93 ? -10.573 -7.980 -9.225 1.00 90.75 93 GLU A CA 1
ATOM 735 C C . GLU A 1 93 ? -12.006 -8.278 -8.751 1.00 90.75 93 GLU A C 1
ATOM 737 O O . GLU A 1 93 ? -12.930 -7.526 -9.044 1.00 90.75 93 GLU A O 1
ATOM 742 N N . ILE A 1 94 ? -12.201 -9.361 -7.989 1.00 90.56 94 ILE A N 1
ATOM 743 C CA . ILE A 1 94 ? -13.527 -9.801 -7.520 1.00 90.56 94 ILE A CA 1
ATOM 744 C C . ILE A 1 94 ? -14.088 -8.836 -6.470 1.00 90.56 94 ILE A C 1
ATOM 746 O O . ILE A 1 94 ? -15.280 -8.532 -6.471 1.00 90.56 94 ILE A O 1
ATOM 750 N N . CYS A 1 95 ? -13.235 -8.385 -5.549 1.00 88.25 95 CYS A N 1
ATOM 751 C CA . CYS A 1 95 ? -13.631 -7.550 -4.414 1.00 88.25 95 CYS A CA 1
ATOM 752 C C . CYS A 1 95 ? -13.294 -6.069 -4.595 1.00 88.25 95 CYS A C 1
ATOM 754 O O . CYS A 1 95 ? -13.573 -5.282 -3.684 1.00 88.25 95 CYS A O 1
ATOM 756 N N . ASP A 1 96 ? -12.675 -5.722 -5.726 1.00 88.31 96 ASP A N 1
ATOM 757 C CA . ASP A 1 96 ? -12.083 -4.413 -5.995 1.00 88.31 96 ASP A CA 1
ATOM 758 C C . ASP A 1 96 ? -11.247 -3.942 -4.797 1.00 88.31 96 ASP A C 1
ATOM 760 O O . ASP A 1 96 ? -11.557 -2.947 -4.146 1.00 88.31 96 ASP A O 1
ATOM 764 N N . PHE A 1 97 ? -10.294 -4.787 -4.387 1.00 88.69 97 PHE A N 1
ATOM 765 C CA . PHE A 1 97 ? -9.458 -4.555 -3.209 1.00 88.69 97 PHE A CA 1
ATOM 766 C C . PHE A 1 97 ? -8.025 -4.254 -3.634 1.00 88.69 97 PHE A C 1
ATOM 768 O O . PHE A 1 97 ? -7.368 -5.148 -4.168 1.00 88.69 97 PHE A O 1
ATOM 775 N N . ASP A 1 98 ? -7.562 -3.027 -3.411 1.00 91.88 98 ASP A N 1
ATOM 776 C CA . ASP A 1 98 ? -6.267 -2.504 -3.855 1.00 91.88 98 ASP A CA 1
ATOM 777 C C . ASP A 1 98 ? -5.327 -2.266 -2.660 1.00 91.88 98 ASP A C 1
ATOM 779 O O . ASP A 1 98 ? -5.653 -1.558 -1.707 1.00 91.88 98 ASP A O 1
ATOM 783 N N . VAL A 1 99 ? -4.113 -2.823 -2.713 1.00 92.25 99 VAL A N 1
ATOM 784 C CA . VAL A 1 99 ? -3.097 -2.671 -1.659 1.00 92.25 99 VAL A CA 1
ATOM 785 C C . VAL A 1 99 ? -1.759 -2.246 -2.251 1.00 92.25 99 VAL A C 1
ATOM 787 O O . VAL A 1 99 ? -1.196 -2.943 -3.095 1.00 92.25 99 VAL A O 1
ATOM 790 N N . ASP A 1 100 ? -1.217 -1.115 -1.788 1.00 91.38 100 ASP A N 1
ATOM 791 C CA . ASP A 1 100 ? 0.121 -0.665 -2.188 1.00 91.38 100 ASP A CA 1
ATOM 792 C C . ASP A 1 100 ? 1.208 -1.696 -1.797 1.00 91.38 100 ASP A C 1
ATOM 794 O O . ASP A 1 100 ? 1.045 -2.503 -0.877 1.00 91.38 100 ASP A O 1
ATOM 798 N N . LEU A 1 101 ? 2.357 -1.675 -2.481 1.00 89.94 101 LEU A N 1
ATOM 799 C CA . LEU A 1 101 ? 3.441 -2.633 -2.206 1.00 89.94 101 LEU A CA 1
ATOM 800 C C . LEU A 1 101 ? 3.968 -2.583 -0.762 1.00 89.94 101 LEU A C 1
ATOM 802 O O . LEU A 1 101 ? 4.475 -3.583 -0.243 1.00 89.94 101 LEU A O 1
ATOM 806 N N . TYR A 1 102 ? 3.865 -1.431 -0.098 1.00 86.06 102 TYR A N 1
ATOM 807 C CA . TYR A 1 102 ? 4.343 -1.282 1.269 1.00 86.06 102 TYR A CA 1
ATOM 808 C C . TYR A 1 102 ? 3.423 -1.986 2.262 1.00 86.06 102 TYR A C 1
ATOM 810 O O . TYR A 1 102 ? 3.919 -2.735 3.099 1.00 86.06 102 TYR A O 1
ATOM 818 N N . CYS A 1 103 ? 2.115 -1.773 2.163 1.00 88.50 103 CYS A N 1
ATOM 819 C CA . CYS A 1 103 ? 1.097 -2.406 2.986 1.00 88.50 103 CYS A CA 1
ATOM 820 C C . CYS A 1 103 ? 0.990 -3.903 2.691 1.00 88.50 103 CYS A C 1
ATOM 822 O O . CYS A 1 103 ? 0.746 -4.672 3.613 1.00 88.50 103 CYS A O 1
ATOM 824 N N . ALA A 1 104 ? 1.261 -4.323 1.453 1.00 90.88 104 ALA A N 1
ATOM 825 C CA . ALA A 1 104 ? 1.368 -5.734 1.096 1.00 90.88 104 ALA A CA 1
ATOM 826 C C . ALA A 1 104 ? 2.532 -6.435 1.822 1.00 90.88 104 ALA A C 1
ATOM 828 O O . ALA A 1 104 ? 2.398 -7.571 2.272 1.00 90.88 104 ALA A O 1
ATOM 829 N N . THR A 1 105 ? 3.670 -5.746 1.959 1.00 85.75 105 THR A N 1
ATOM 830 C CA . THR A 1 105 ? 4.866 -6.277 2.641 1.00 85.75 105 THR A CA 1
ATOM 831 C C . THR A 1 105 ? 4.790 -6.110 4.161 1.00 85.75 105 THR A C 1
ATOM 833 O O . THR A 1 105 ? 5.327 -6.919 4.913 1.00 85.75 105 THR A O 1
ATOM 836 N N . ASN A 1 106 ? 4.132 -5.047 4.619 1.00 84.75 106 ASN A N 1
ATOM 837 C CA . ASN A 1 106 ? 4.016 -4.661 6.021 1.00 84.75 106 ASN A CA 1
ATOM 838 C C . ASN A 1 106 ? 2.530 -4.539 6.375 1.00 84.75 106 ASN A C 1
ATOM 840 O O . ASN A 1 106 ? 2.025 -3.419 6.524 1.00 84.75 106 ASN A O 1
ATOM 844 N N . PRO A 1 107 ? 1.811 -5.670 6.474 1.00 85.44 107 PRO A N 1
ATOM 845 C CA . PRO A 1 107 ? 0.400 -5.641 6.793 1.00 85.44 107 PRO A CA 1
ATOM 846 C C . PRO A 1 107 ? 0.192 -4.986 8.164 1.00 85.44 107 PRO A C 1
ATOM 848 O O . PRO A 1 107 ? 0.906 -5.309 9.121 1.00 85.44 107 PRO A O 1
ATOM 851 N N . PRO A 1 108 ? -0.781 -4.071 8.281 1.00 84.12 108 PRO A N 1
ATOM 852 C CA . PRO A 1 108 ? -1.132 -3.484 9.562 1.00 84.12 108 PRO A CA 1
ATOM 853 C C . PRO A 1 108 ? -1.608 -4.583 10.529 1.00 84.12 108 PRO A C 1
ATOM 855 O O . PRO A 1 108 ? -2.352 -5.475 10.114 1.00 84.12 108 PRO A O 1
ATOM 858 N N . PRO A 1 109 ? -1.188 -4.563 11.806 1.00 86.06 109 PRO A N 1
ATOM 859 C CA . PRO A 1 109 ? -1.669 -5.530 12.782 1.00 86.06 109 PRO A CA 1
ATOM 860 C C . PRO A 1 109 ? -3.159 -5.311 13.066 1.00 86.06 109 PRO A C 1
ATOM 862 O O . PRO A 1 109 ? -3.641 -4.187 13.104 1.00 86.06 109 PRO A O 1
ATOM 865 N N . ASP A 1 110 ?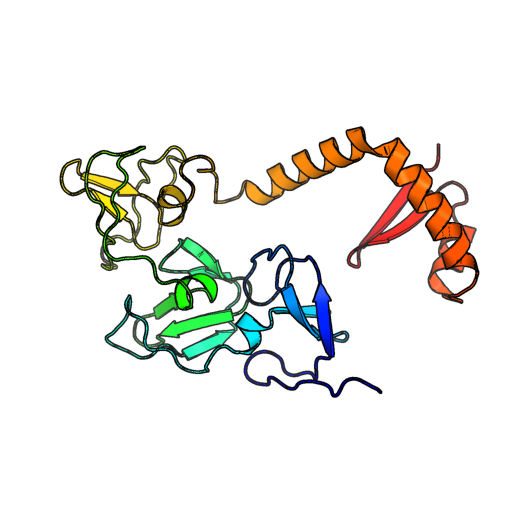 -3.897 -6.379 13.363 1.00 86.50 110 ASP A N 1
ATOM 866 C CA . ASP A 1 110 ? -5.329 -6.251 13.676 1.00 86.50 110 ASP A CA 1
ATOM 867 C C . ASP A 1 110 ? -5.587 -5.416 14.939 1.00 86.50 110 ASP A C 1
ATOM 869 O O . ASP A 1 110 ? -6.679 -4.882 15.126 1.00 86.50 110 ASP A O 1
ATOM 873 N N . PHE A 1 111 ? -4.577 -5.298 15.805 1.00 87.25 111 PHE A N 1
ATOM 874 C CA . PHE A 1 111 ? -4.671 -4.611 17.077 1.00 87.25 111 PHE A CA 1
ATOM 875 C C . PHE A 1 111 ? -3.418 -3.802 17.403 1.00 87.25 111 PHE A C 1
ATOM 877 O O . PHE A 1 111 ? -2.303 -4.304 17.254 1.00 87.25 111 PHE A O 1
ATOM 884 N N . ILE A 1 112 ? -3.608 -2.597 17.943 1.00 84.56 112 ILE A N 1
ATOM 885 C CA . ILE A 1 112 ? -2.522 -1.732 18.427 1.00 84.56 112 ILE A CA 1
ATOM 886 C C . ILE A 1 112 ? -2.880 -1.172 19.805 1.00 84.56 112 ILE A C 1
ATOM 888 O O . ILE A 1 112 ? -4.034 -0.838 20.072 1.00 84.56 112 ILE A O 1
ATOM 892 N N . ASP A 1 113 ? -1.879 -1.065 20.675 1.00 80.19 113 ASP A N 1
ATOM 893 C CA . ASP A 1 113 ? -1.951 -0.300 21.919 1.00 80.19 113 ASP A CA 1
ATOM 894 C C . ASP A 1 113 ? -1.303 1.076 21.693 1.00 80.19 113 ASP A C 1
ATOM 896 O O . ASP A 1 113 ? -0.126 1.161 21.339 1.00 80.19 113 ASP A O 1
ATOM 900 N N . MET A 1 114 ? -2.081 2.149 21.854 1.00 69.44 114 MET A N 1
ATOM 901 C CA . MET A 1 114 ? -1.628 3.532 21.672 1.00 69.44 114 MET A CA 1
ATOM 902 C C . MET A 1 114 ? -1.335 4.240 23.000 1.00 69.44 114 MET A C 1
ATOM 904 O O . MET A 1 114 ? -1.502 5.453 23.078 1.00 69.44 114 MET A O 1
ATOM 908 N N . SER A 1 115 ? -0.882 3.530 24.037 1.00 63.19 115 SER A N 1
ATOM 909 C CA . SER A 1 115 ? -0.665 4.057 25.402 1.00 63.19 115 SER A CA 1
ATOM 910 C C . SER A 1 115 ? -0.108 5.494 25.535 1.00 63.19 115 SER A C 1
ATOM 912 O O . SER A 1 115 ? -0.503 6.205 26.460 1.00 63.19 115 SER A O 1
ATOM 914 N N . GLU A 1 116 ? 0.749 5.963 24.619 1.00 63.94 116 GLU A N 1
ATOM 915 C CA . GLU A 1 116 ? 1.310 7.326 24.619 1.00 63.94 116 GLU A CA 1
ATOM 916 C C . GLU A 1 116 ? 0.340 8.442 24.178 1.00 63.94 116 GLU A C 1
ATOM 918 O O . GLU A 1 116 ? 0.508 9.599 24.564 1.00 63.94 116 GLU A O 1
ATOM 923 N N . THR A 1 117 ? -0.662 8.134 23.353 1.00 65.44 117 THR A N 1
ATOM 924 C CA . THR A 1 117 ? -1.564 9.132 22.735 1.00 65.44 117 THR A CA 1
ATOM 925 C C . THR A 1 117 ? -3.048 8.781 22.863 1.00 65.44 117 THR A C 1
ATOM 927 O O . THR A 1 117 ? -3.892 9.675 22.789 1.00 65.44 117 THR A O 1
ATOM 930 N N . HIS A 1 118 ? -3.374 7.511 23.113 1.00 76.75 118 HIS A N 1
ATOM 931 C CA . HIS A 1 118 ? -4.714 7.013 23.393 1.00 76.75 118 HIS A CA 1
ATOM 932 C C . HIS A 1 118 ? -4.669 5.716 24.229 1.00 76.75 118 HIS A C 1
ATOM 934 O O . HIS A 1 118 ? -4.129 4.708 23.794 1.00 76.75 118 HIS A O 1
ATOM 940 N N . GLN A 1 119 ? -5.265 5.715 25.425 1.00 80.31 119 GLN A N 1
ATOM 941 C CA . GLN A 1 119 ? -5.109 4.638 26.423 1.00 80.31 119 GLN A CA 1
ATOM 942 C C . GLN A 1 119 ? -5.910 3.349 26.164 1.00 80.31 119 GLN A C 1
ATOM 944 O O . GLN A 1 119 ? -5.857 2.436 26.984 1.00 80.31 119 GLN A O 1
ATOM 949 N N . HIS A 1 120 ? -6.642 3.252 25.055 1.00 87.06 120 HIS A N 1
ATOM 950 C CA . HIS A 1 120 ? -7.411 2.056 24.717 1.00 87.06 120 HIS A CA 1
ATOM 951 C C . HIS A 1 120 ? -6.838 1.347 23.499 1.00 87.06 120 HIS A C 1
ATOM 953 O O . HIS A 1 120 ? -6.224 1.948 22.613 1.00 87.06 120 HIS A O 1
ATOM 959 N N . LYS A 1 121 ? -7.114 0.046 23.444 1.00 89.44 121 LYS A N 1
ATOM 960 C CA . LYS A 1 121 ? -6.749 -0.811 22.325 1.00 89.44 121 LYS A CA 1
ATOM 961 C C . LYS A 1 121 ? -7.529 -0.404 21.075 1.00 89.44 121 LYS A C 1
ATOM 963 O O . LYS A 1 121 ? -8.759 -0.327 21.092 1.00 89.44 121 LYS A O 1
ATOM 968 N N . LEU A 1 122 ? -6.812 -0.211 19.976 1.00 90.19 122 LEU A N 1
ATOM 969 C CA . LEU A 1 122 ? -7.404 0.004 18.665 1.00 90.19 122 LEU A CA 1
ATOM 970 C C . LEU A 1 122 ? -7.523 -1.314 17.907 1.00 90.19 122 LEU A C 1
ATOM 972 O O . LEU A 1 122 ? -6.648 -2.174 18.016 1.00 90.19 122 LEU A O 1
ATOM 976 N N . THR A 1 123 ? -8.596 -1.454 17.134 1.00 91.38 123 THR A N 1
ATOM 977 C CA . THR A 1 123 ? -8.850 -2.603 16.257 1.00 91.38 123 THR A CA 1
ATOM 978 C C . THR A 1 123 ? -8.956 -2.132 14.815 1.00 91.38 123 THR A C 1
ATOM 980 O O . THR A 1 123 ? -9.660 -1.160 14.547 1.00 91.38 123 THR A O 1
ATOM 983 N N . LEU A 1 124 ? -8.267 -2.796 13.890 1.00 88.75 124 LEU A N 1
ATOM 984 C CA . LEU A 1 124 ? -8.387 -2.508 12.464 1.00 88.75 124 LEU A CA 1
ATOM 985 C C . LEU A 1 124 ? -9.742 -3.011 11.950 1.00 88.75 124 LEU A C 1
ATOM 987 O O . LEU A 1 124 ? -10.019 -4.212 11.995 1.00 88.75 124 LEU A O 1
ATOM 991 N N . LEU A 1 125 ? -10.581 -2.107 11.449 1.00 88.25 125 LEU A N 1
ATOM 992 C CA . LEU A 1 125 ? -11.863 -2.471 10.854 1.00 88.25 125 LEU A CA 1
ATOM 993 C C . LEU A 1 125 ? -11.700 -2.725 9.358 1.00 88.25 125 LEU A C 1
ATOM 995 O O . LEU A 1 125 ? -11.511 -1.795 8.585 1.00 88.25 125 LEU A O 1
ATOM 999 N N . LYS A 1 126 ? -11.817 -3.992 8.959 1.00 79.12 126 LYS A N 1
ATOM 1000 C CA . LYS A 1 126 ? -11.710 -4.451 7.562 1.00 79.12 126 LYS A CA 1
ATOM 1001 C C . LYS A 1 126 ? -13.060 -4.481 6.832 1.00 79.12 126 LYS A C 1
ATOM 1003 O O . LYS A 1 126 ? -13.217 -5.201 5.850 1.00 79.12 126 LYS A O 1
ATOM 1008 N N . ASP A 1 127 ? -14.050 -3.769 7.360 1.00 72.25 127 ASP A N 1
ATOM 1009 C CA . ASP A 1 127 ? -15.398 -3.746 6.805 1.00 72.25 127 ASP A CA 1
ATOM 1010 C C . ASP A 1 127 ? -15.556 -2.556 5.851 1.00 72.25 127 ASP A C 1
ATOM 1012 O O . ASP A 1 127 ? -15.348 -1.406 6.245 1.00 72.25 127 ASP A O 1
ATOM 1016 N N . LYS A 1 128 ? -15.927 -2.841 4.596 1.00 62.41 128 LYS A N 1
ATOM 1017 C CA . LYS A 1 128 ? -16.173 -1.829 3.558 1.00 62.41 128 LYS A CA 1
ATOM 1018 C C . LYS A 1 128 ? -17.482 -1.054 3.780 1.00 62.41 128 LYS A C 1
ATOM 1020 O O . LYS A 1 128 ? -17.760 -0.135 3.018 1.00 62.41 128 LYS A O 1
ATOM 1025 N N . GLU A 1 129 ? -18.285 -1.368 4.801 1.00 61.66 129 GLU A N 1
ATOM 1026 C CA . GLU A 1 129 ? -19.492 -0.584 5.121 1.00 61.66 129 GLU A CA 1
ATOM 1027 C C . GLU A 1 129 ? -19.192 0.892 5.453 1.00 61.66 129 GLU A C 1
ATOM 1029 O O . GLU A 1 129 ? -20.042 1.768 5.261 1.00 61.66 129 GLU A O 1
ATOM 1034 N N . LEU A 1 130 ? -17.974 1.200 5.907 1.00 61.94 130 LEU A N 1
ATOM 1035 C CA . LEU A 1 130 ? -17.529 2.570 6.138 1.00 61.94 130 LEU A CA 1
ATOM 1036 C C . LEU A 1 130 ? -16.916 3.160 4.862 1.00 61.94 130 LEU A C 1
ATOM 1038 O O . LEU A 1 130 ? -15.705 3.161 4.693 1.00 61.94 130 LEU A O 1
ATOM 1042 N N . ASN A 1 131 ? -17.753 3.734 3.993 1.00 65.81 131 ASN A N 1
ATOM 1043 C CA . ASN A 1 131 ? -17.277 4.472 2.809 1.00 65.81 131 ASN A CA 1
ATOM 1044 C C . ASN A 1 131 ? -16.404 5.690 3.163 1.00 65.81 131 ASN A C 1
ATOM 1046 O O . ASN A 1 131 ? -15.627 6.158 2.337 1.00 65.81 131 ASN A O 1
ATOM 1050 N N . GLN A 1 132 ? -16.600 6.260 4.355 1.00 82.44 132 GLN A N 1
ATOM 1051 C CA . GLN A 1 132 ? -15.798 7.360 4.877 1.00 82.44 132 GLN A CA 1
ATOM 1052 C C . GLN A 1 132 ? -15.894 7.422 6.405 1.00 82.44 132 GLN A C 1
ATOM 1054 O O . GLN A 1 132 ? -16.942 7.115 6.985 1.00 82.44 132 GLN A O 1
ATOM 1059 N N . PHE A 1 133 ? -14.837 7.888 7.064 1.00 84.69 133 PHE A N 1
ATOM 1060 C CA . PHE A 1 133 ? -14.817 8.139 8.506 1.00 84.69 133 PHE A CA 1
ATOM 1061 C C . PHE A 1 133 ? -14.074 9.437 8.835 1.00 84.69 133 PHE A C 1
ATOM 1063 O O . PHE A 1 133 ? -13.194 9.866 8.097 1.00 84.69 133 PHE A O 1
ATOM 1070 N N . ASN A 1 134 ? -14.411 10.065 9.963 1.00 88.56 134 ASN A N 1
ATOM 1071 C CA . ASN A 1 134 ? -13.640 11.196 10.483 1.00 88.56 134 ASN A CA 1
ATOM 1072 C C . ASN A 1 134 ? -12.455 10.669 11.290 1.00 88.56 134 ASN A C 1
ATOM 1074 O O . ASN A 1 134 ? -12.654 9.871 12.209 1.00 88.56 134 ASN A O 1
ATOM 1078 N N . CYS A 1 135 ? -11.245 11.132 10.988 1.00 87.94 135 CYS A N 1
ATOM 1079 C CA . CYS A 1 135 ? -10.080 10.788 11.787 1.00 87.94 135 CYS A CA 1
ATOM 1080 C C . CYS A 1 135 ? -9.985 11.674 13.033 1.00 87.94 135 CYS A C 1
ATOM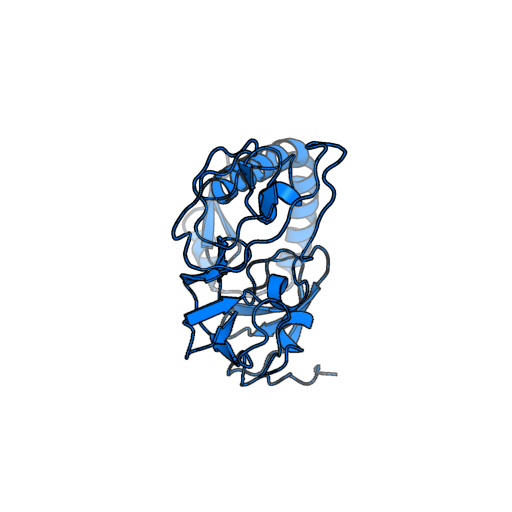 1082 O O . CYS A 1 135 ? -9.880 12.898 12.952 1.00 87.94 135 CYS A O 1
ATOM 1084 N N . ASN A 1 136 ? -9.967 11.042 14.205 1.00 89.56 136 ASN A N 1
ATOM 1085 C CA . ASN A 1 136 ? -9.869 11.700 15.507 1.00 89.56 136 ASN A CA 1
ATOM 1086 C C . ASN A 1 136 ? -8.423 12.007 15.932 1.00 89.56 136 ASN A C 1
ATOM 1088 O O . ASN A 1 136 ? -8.187 12.453 17.057 1.00 89.56 136 ASN A O 1
ATOM 1092 N N . ALA A 1 137 ? -7.447 11.769 15.053 1.00 85.75 137 ALA A N 1
ATOM 1093 C CA . ALA A 1 137 ? -6.089 12.257 15.244 1.00 85.75 137 ALA A CA 1
ATOM 1094 C C . ALA A 1 137 ? -6.006 13.773 14.995 1.00 85.75 137 ALA A C 1
ATOM 1096 O O . ALA A 1 137 ? -6.980 14.441 14.655 1.00 85.75 137 ALA A O 1
ATOM 1097 N N . LYS A 1 138 ? -4.797 14.330 15.108 1.00 82.69 138 LYS A N 1
ATOM 1098 C CA . LYS A 1 138 ? -4.548 15.757 14.855 1.00 82.69 138 LYS A CA 1
ATOM 1099 C C . LYS A 1 138 ? -4.825 16.209 13.416 1.00 82.69 138 LYS A C 1
ATOM 1101 O O . LYS A 1 138 ? -4.898 17.416 13.210 1.00 82.69 138 LYS A O 1
ATOM 1106 N N . CYS A 1 139 ? -4.937 15.296 12.446 1.00 84.88 139 CYS A N 1
ATOM 1107 C CA . CYS A 1 139 ? -5.262 15.676 11.072 1.00 84.88 139 CYS A CA 1
ATOM 1108 C C . CYS A 1 139 ? -6.692 16.217 10.970 1.00 84.88 139 CYS A C 1
ATOM 1110 O O . CYS A 1 139 ? -6.894 17.204 10.279 1.00 84.88 139 CYS A O 1
ATOM 1112 N N . GLY A 1 140 ? -7.661 15.617 11.676 1.00 83.50 140 GLY A N 1
ATOM 1113 C CA . GLY A 1 140 ? -9.072 16.008 11.608 1.00 83.50 140 GLY A CA 1
ATOM 1114 C C . GLY A 1 140 ? -9.740 15.790 10.244 1.00 83.50 140 GLY A C 1
ATOM 1115 O O . GLY A 1 140 ? -10.847 16.276 10.039 1.00 83.50 140 GLY A O 1
ATOM 1116 N N . GLU A 1 141 ? -9.080 15.090 9.319 1.00 86.69 141 GLU A N 1
ATOM 1117 C CA . GLU A 1 141 ? -9.542 14.886 7.943 1.00 86.69 141 GLU A CA 1
ATOM 1118 C C . GLU A 1 141 ? -10.403 13.621 7.800 1.00 86.69 141 GLU A C 1
ATOM 1120 O O . GLU A 1 141 ? -10.380 12.724 8.652 1.00 86.69 141 GLU A O 1
ATOM 1125 N N . LEU A 1 142 ? -11.136 13.533 6.686 1.00 84.94 142 LEU A N 1
ATOM 1126 C CA . LEU A 1 142 ? -11.831 12.311 6.278 1.00 84.94 142 LEU A CA 1
ATOM 1127 C C . LEU A 1 142 ? -10.831 11.221 5.868 1.00 84.94 142 LEU A C 1
ATOM 1129 O O . LEU A 1 142 ? -9.758 11.513 5.340 1.00 84.94 142 LEU A O 1
ATOM 1133 N N . GLY A 1 143 ? -11.180 9.964 6.116 1.00 83.19 143 GLY A N 1
ATOM 1134 C CA . GLY A 1 143 ? -10.494 8.787 5.585 1.00 83.19 143 GLY A CA 1
ATOM 1135 C C . GLY A 1 143 ? -11.450 7.890 4.822 1.00 83.19 143 GLY A C 1
ATOM 1136 O O . GLY A 1 143 ? -12.624 7.815 5.188 1.00 83.19 143 GLY A O 1
ATOM 1137 N N . TYR A 1 144 ? -10.938 7.225 3.789 1.00 80.56 144 TYR A N 1
ATOM 1138 C CA . TYR A 1 144 ? -11.721 6.383 2.876 1.00 80.56 144 TYR A CA 1
ATOM 1139 C C . TYR A 1 144 ? -11.301 4.902 2.891 1.00 80.56 144 TYR A C 1
ATOM 1141 O O . TYR A 1 144 ? -12.015 4.063 2.354 1.00 80.56 144 TYR A O 1
ATOM 1149 N N . GLY A 1 145 ? -10.179 4.568 3.538 1.00 78.69 145 GLY A N 1
ATOM 1150 C CA . GLY A 1 145 ? -9.715 3.189 3.736 1.00 78.69 145 GLY A CA 1
ATOM 1151 C C . GLY A 1 145 ? -10.202 2.536 5.037 1.00 78.69 145 GLY A C 1
ATOM 1152 O O . GLY A 1 145 ? -11.182 2.955 5.651 1.00 78.69 145 GLY A O 1
ATOM 1153 N N . PHE A 1 146 ? -9.478 1.520 5.505 1.00 85.56 146 PHE A N 1
ATOM 1154 C CA . PHE A 1 146 ? -9.775 0.829 6.764 1.00 85.56 146 PHE A CA 1
ATOM 1155 C C . PHE A 1 146 ? -9.287 1.609 7.998 1.00 85.56 146 PHE A C 1
ATOM 1157 O O . PHE A 1 146 ? -8.076 1.779 8.184 1.00 85.56 146 PHE A O 1
ATOM 1164 N N . PRO A 1 147 ? -10.193 2.065 8.888 1.00 88.44 147 PRO A N 1
ATOM 1165 C CA . PRO A 1 147 ? -9.796 2.772 10.093 1.00 88.44 147 PRO A CA 1
ATOM 1166 C C . PRO A 1 147 ? -9.313 1.817 11.182 1.00 88.44 147 PRO A C 1
ATOM 1168 O O . PRO A 1 147 ? -9.819 0.704 11.354 1.00 88.44 147 PRO A O 1
ATOM 1171 N N . TYR A 1 148 ? -8.427 2.324 12.033 1.00 88.81 148 TYR A N 1
ATOM 1172 C CA . TYR A 1 148 ? -8.327 1.817 13.393 1.00 88.81 148 TYR A CA 1
ATOM 1173 C C . TYR A 1 148 ? -9.437 2.412 14.247 1.00 88.81 148 TYR A C 1
ATOM 1175 O O . TYR A 1 148 ? -9.522 3.633 14.390 1.00 88.81 148 TYR A O 1
ATOM 1183 N N . LYS A 1 149 ? -10.257 1.555 14.854 1.00 90.75 149 LYS A N 1
ATOM 1184 C CA . LYS A 1 149 ? -11.336 1.958 15.752 1.00 90.75 149 LYS A CA 1
ATOM 1185 C C . LYS A 1 149 ? -10.998 1.663 17.207 1.00 90.75 149 LYS A C 1
ATOM 1187 O O . LYS A 1 149 ? -10.620 0.547 17.563 1.00 90.75 149 LYS A O 1
ATOM 1192 N N . CYS A 1 150 ? -11.205 2.659 18.060 1.00 91.69 150 CYS A N 1
ATOM 1193 C CA . CYS A 1 150 ? -11.363 2.455 19.491 1.00 91.69 150 CYS A CA 1
ATOM 1194 C C . CYS A 1 150 ? -12.839 2.188 19.785 1.00 91.69 150 CYS A C 1
ATOM 1196 O O . CYS A 1 150 ? -13.671 3.074 19.598 1.00 91.69 150 CYS A O 1
ATOM 1198 N N . HIS A 1 151 ? -13.174 0.997 20.276 1.00 89.88 151 HIS A N 1
ATOM 1199 C CA . HIS A 1 151 ? -14.559 0.673 20.635 1.00 89.88 151 HIS A CA 1
ATOM 1200 C C . HIS A 1 151 ? -15.010 1.329 21.945 1.00 89.88 151 HIS A C 1
ATOM 1202 O O . HIS A 1 151 ? -16.196 1.585 22.115 1.00 89.88 151 HIS A O 1
ATOM 1208 N N . GLU A 1 152 ? -14.080 1.624 22.854 1.00 91.06 152 GLU A N 1
ATOM 1209 C CA . GLU A 1 152 ? -14.394 2.215 24.161 1.00 91.06 152 GLU A CA 1
ATOM 1210 C C . GLU A 1 152 ? -14.709 3.712 24.062 1.00 91.06 152 GLU A C 1
ATOM 1212 O O . GLU A 1 152 ? -15.608 4.207 24.737 1.00 91.06 152 GLU A O 1
ATOM 1217 N N . CYS A 1 153 ? -13.993 4.438 23.199 1.00 91.00 153 CYS A N 1
ATOM 1218 C CA . CYS A 1 153 ? -14.215 5.868 22.964 1.00 91.00 153 CYS A CA 1
ATOM 1219 C C . CYS A 1 153 ? -15.029 6.174 21.703 1.00 91.00 153 CYS A C 1
ATOM 1221 O O . CYS A 1 153 ? -15.331 7.340 21.469 1.00 91.00 153 CYS A O 1
ATOM 1223 N N . ASP A 1 154 ? -15.337 5.159 20.894 1.00 90.12 154 ASP A N 1
ATOM 1224 C CA . ASP A 1 154 ? -15.982 5.295 19.583 1.00 90.12 154 ASP A CA 1
ATOM 1225 C C . ASP A 1 154 ? -15.247 6.277 18.644 1.00 90.12 154 ASP A C 1
ATOM 1227 O O . ASP A 1 154 ? -15.843 7.125 17.985 1.00 90.12 154 ASP A O 1
ATOM 1231 N N . LEU A 1 155 ? -13.913 6.169 18.602 1.00 89.75 155 LEU A N 1
ATOM 1232 C CA . LEU A 1 155 ? -13.033 7.012 17.780 1.00 89.75 155 LEU A CA 1
ATOM 1233 C C . LEU A 1 155 ? -12.433 6.214 16.626 1.00 89.75 155 LEU A C 1
ATOM 1235 O O . LEU A 1 155 ? -12.105 5.040 16.802 1.00 89.75 155 LEU A O 1
ATOM 1239 N N . ASN A 1 156 ? -12.230 6.869 15.483 1.00 90.00 156 ASN A N 1
ATOM 1240 C CA . ASN A 1 156 ? -11.606 6.279 14.301 1.00 90.00 156 ASN A CA 1
ATOM 1241 C C . ASN A 1 156 ? -10.317 7.020 13.948 1.00 90.00 156 ASN A C 1
ATOM 1243 O O . ASN A 1 156 ? -10.215 8.238 14.104 1.00 90.00 156 ASN A O 1
ATOM 1247 N N . PHE A 1 157 ? -9.333 6.290 13.441 1.00 86.69 157 PHE A N 1
ATOM 1248 C CA . PHE A 1 157 ? -8.027 6.831 13.099 1.00 86.69 157 PHE A CA 1
ATOM 1249 C C . PHE A 1 157 ? -7.569 6.283 11.752 1.00 86.69 157 PHE A C 1
ATOM 1251 O O . PHE A 1 157 ? -7.704 5.088 11.489 1.00 86.69 157 PHE A O 1
ATOM 1258 N N . HIS A 1 158 ? -6.988 7.146 10.913 1.00 86.25 158 HIS A N 1
ATOM 1259 C CA . HIS A 1 158 ? -6.247 6.685 9.739 1.00 86.25 158 HIS A CA 1
ATOM 1260 C C . HIS A 1 158 ? -5.111 5.772 10.177 1.00 86.25 158 HIS A C 1
ATOM 1262 O O . HIS A 1 158 ? -4.474 6.039 11.199 1.00 86.25 158 HIS A O 1
ATOM 1268 N N . LEU A 1 159 ? -4.798 4.786 9.337 1.00 83.69 159 LEU A N 1
ATOM 1269 C CA . LEU A 1 159 ? -3.644 3.908 9.486 1.00 83.69 159 LEU A CA 1
ATOM 1270 C C . LEU A 1 159 ? -2.394 4.764 9.774 1.00 83.69 159 LEU A C 1
ATOM 1272 O O . LEU A 1 159 ? -1.857 4.744 10.877 1.00 83.69 159 LEU A O 1
ATOM 1276 N N . ASP A 1 160 ? -2.038 5.670 8.864 1.00 79.38 160 ASP A N 1
ATOM 1277 C CA . ASP A 1 160 ? -0.865 6.541 9.005 1.00 79.38 160 ASP A CA 1
ATOM 1278 C C . ASP A 1 160 ? -0.857 7.449 10.236 1.00 79.38 160 ASP A C 1
ATOM 1280 O O . ASP A 1 160 ? 0.213 7.741 10.769 1.00 79.38 160 ASP A O 1
ATOM 1284 N N . CYS A 1 161 ? -2.024 7.901 10.699 1.00 82.62 161 CYS A N 1
ATOM 1285 C CA . CYS A 1 161 ? -2.107 8.743 11.890 1.00 82.62 161 CYS A CA 1
ATOM 1286 C C . CYS A 1 161 ? -1.774 7.969 13.173 1.00 82.62 161 CYS A C 1
ATOM 1288 O O . CYS A 1 161 ? -1.352 8.587 14.149 1.00 82.62 161 CYS A O 1
ATOM 1290 N N . VAL A 1 162 ? -1.933 6.641 13.163 1.00 84.50 162 VAL A N 1
ATOM 1291 C CA . VAL A 1 162 ? -1.533 5.759 14.266 1.00 84.50 162 VAL A CA 1
ATOM 1292 C C . VAL A 1 162 ? -0.017 5.535 14.283 1.00 84.50 162 VAL A C 1
ATOM 1294 O O . VAL A 1 162 ? 0.582 5.646 15.349 1.00 84.50 162 VAL A O 1
ATOM 1297 N N . TRP A 1 163 ? 0.635 5.284 13.136 1.00 79.25 163 TRP A N 1
ATOM 1298 C CA . TRP A 1 163 ? 2.110 5.140 13.108 1.00 79.25 163 TRP A CA 1
ATOM 1299 C C . TRP A 1 163 ? 2.845 6.471 13.234 1.00 79.25 163 TRP A C 1
ATOM 1301 O O . TRP A 1 163 ? 3.937 6.505 13.796 1.00 79.25 163 TRP A O 1
ATOM 1311 N N . ASN A 1 164 ? 2.266 7.561 12.724 1.00 75.50 164 ASN A N 1
ATOM 1312 C CA . ASN A 1 164 ? 2.897 8.881 12.698 1.00 75.50 164 ASN A CA 1
ATOM 1313 C C . ASN A 1 164 ? 2.030 9.946 13.402 1.00 75.50 164 ASN A C 1
ATOM 1315 O O . ASN A 1 164 ? 1.631 10.938 12.783 1.00 75.50 164 ASN A O 1
ATOM 1319 N N . PRO A 1 165 ? 1.760 9.805 14.714 1.00 67.25 165 PRO A N 1
ATOM 1320 C CA . PRO A 1 165 ? 0.866 10.702 15.456 1.00 67.25 165 PRO A CA 1
ATOM 1321 C C . PRO A 1 165 ? 1.382 12.152 15.550 1.00 67.25 165 PRO A C 1
ATOM 1323 O O . PRO A 1 165 ? 0.614 13.087 15.797 1.00 67.25 165 PRO A O 1
ATOM 1326 N N . SER A 1 166 ? 2.683 12.367 15.333 1.00 58.78 166 SER A N 1
ATOM 1327 C CA . SER A 1 166 ? 3.335 13.682 15.284 1.00 58.78 166 SER A CA 1
ATOM 1328 C C . SER A 1 166 ? 3.277 14.356 13.904 1.00 58.78 166 SER A C 1
ATOM 1330 O O . SER A 1 166 ? 3.427 15.578 13.822 1.00 58.78 166 SER A O 1
ATOM 1332 N N . GLU A 1 167 ? 3.020 13.599 12.833 1.00 54.09 167 GLU A N 1
ATOM 1333 C CA . GLU A 1 167 ? 3.072 14.063 11.439 1.00 54.09 167 GLU A CA 1
ATOM 1334 C C . GLU A 1 167 ? 1.708 14.023 10.733 1.00 54.09 167 GLU A C 1
ATOM 1336 O O . GLU A 1 167 ? 1.661 13.936 9.511 1.00 54.09 167 GLU A O 1
ATOM 1341 N N . ALA A 1 168 ? 0.603 14.129 11.480 1.00 49.22 168 ALA A N 1
ATOM 1342 C CA . ALA A 1 168 ? -0.786 14.054 11.004 1.00 49.22 168 ALA A CA 1
ATOM 1343 C C . ALA A 1 168 ? -1.194 15.170 10.003 1.00 49.22 168 ALA A C 1
ATOM 1345 O O . ALA A 1 168 ? -2.049 16.008 10.283 1.00 49.22 168 ALA A O 1
ATOM 1346 N N . LYS A 1 169 ? -0.564 15.195 8.829 1.00 43.81 169 LYS A N 1
ATOM 1347 C CA . LYS A 1 169 ? -0.841 16.058 7.678 1.00 43.81 169 LYS A CA 1
ATOM 1348 C C . LYS A 1 169 ? -0.583 15.270 6.399 1.00 43.81 169 LYS A C 1
ATOM 1350 O O . LYS A 1 169 ? 0.413 15.532 5.731 1.00 43.81 169 LYS A O 1
ATOM 1355 N N . HIS A 1 170 ? -1.446 14.327 6.029 1.00 49.31 170 HIS A N 1
ATOM 1356 C CA . HIS A 1 170 ? -1.355 13.724 4.698 1.00 49.31 170 HIS A CA 1
ATOM 1357 C C . HIS A 1 170 ? -2.723 13.486 4.061 1.00 49.31 170 HIS A C 1
ATOM 1359 O O . HIS A 1 170 ? -3.272 12.402 4.133 1.00 49.31 170 HIS A O 1
ATOM 1365 N N . SER A 1 171 ? -3.200 14.506 3.353 1.00 41.72 171 SER A N 1
ATOM 1366 C CA . SER A 1 171 ? -3.431 14.467 1.905 1.00 41.72 171 SER A CA 1
ATOM 1367 C C . SER A 1 171 ? -3.289 15.921 1.397 1.00 41.72 171 SER A C 1
ATOM 1369 O O . SER A 1 171 ? -3.579 16.875 2.113 1.00 41.72 171 SER A O 1
ATOM 1371 N N . SER A 1 172 ? -2.681 16.139 0.228 1.00 44.28 172 SER A N 1
ATOM 1372 C CA . SER A 1 172 ? -2.347 17.444 -0.408 1.00 44.28 172 SER A CA 1
ATOM 1373 C C . SER A 1 172 ? -1.165 18.315 0.104 1.00 44.28 172 SER A C 1
ATOM 1375 O O . SER A 1 172 ? -0.552 19.009 -0.710 1.00 44.28 172 SER A O 1
ATOM 1377 N N . GLU A 1 173 ? -0.727 18.272 1.371 1.00 42.66 173 GLU A N 1
ATOM 1378 C CA . GLU A 1 173 ? 0.315 19.219 1.861 1.00 42.66 173 GLU A CA 1
ATOM 1379 C C . GLU A 1 173 ? 1.784 18.733 1.798 1.00 42.66 173 GLU A C 1
ATOM 1381 O O . GLU A 1 173 ? 2.714 19.536 1.965 1.00 42.66 173 GLU A O 1
ATOM 1386 N N . ARG A 1 174 ? 2.050 17.447 1.513 1.00 38.72 174 ARG A N 1
ATOM 1387 C CA . ARG A 1 174 ? 3.433 16.908 1.464 1.00 38.72 174 ARG A CA 1
ATOM 1388 C C . ARG A 1 174 ? 4.291 17.597 0.389 1.00 38.72 174 ARG A C 1
ATOM 1390 O O . ARG A 1 174 ? 5.478 17.834 0.615 1.00 38.72 174 ARG A O 1
ATOM 1397 N N . TYR A 1 175 ? 3.671 18.021 -0.715 1.00 38.50 175 TYR A N 1
ATOM 1398 C CA . TYR A 1 175 ? 4.329 18.753 -1.804 1.00 38.50 175 TYR A CA 1
ATOM 1399 C C . TYR A 1 175 ? 4.724 20.191 -1.410 1.00 38.50 175 TYR A C 1
ATOM 1401 O O . TYR A 1 175 ? 5.748 20.708 -1.859 1.00 38.50 175 TYR A O 1
ATOM 1409 N N . GLN A 1 176 ? 3.971 20.846 -0.518 1.00 41.69 176 GLN A N 1
ATOM 1410 C CA . GLN A 1 176 ? 4.281 22.217 -0.089 1.00 41.69 176 GLN A CA 1
ATOM 1411 C C . GLN A 1 176 ? 5.330 22.273 1.032 1.00 41.69 176 GLN A C 1
ATOM 1413 O O . GLN A 1 176 ? 6.129 23.210 1.089 1.00 41.69 176 GLN A O 1
ATOM 1418 N N . ARG A 1 177 ? 5.400 21.249 1.894 1.00 36.12 177 ARG A N 1
ATOM 1419 C CA . ARG A 1 177 ? 6.333 21.229 3.037 1.00 36.12 177 ARG A CA 1
ATOM 1420 C C . ARG A 1 177 ? 7.755 20.793 2.668 1.00 36.12 177 ARG A C 1
ATOM 1422 O O . ARG A 1 177 ? 8.706 21.333 3.232 1.00 36.12 177 ARG A O 1
ATOM 1429 N N . LEU A 1 178 ? 7.915 19.880 1.703 1.00 37.81 178 LEU A N 1
ATOM 1430 C CA . LEU A 1 178 ? 9.236 19.522 1.161 1.00 37.81 178 LEU A CA 1
ATOM 1431 C C . LEU A 1 178 ? 9.858 20.695 0.392 1.00 37.81 178 LEU A C 1
ATOM 1433 O O . LEU A 1 178 ? 11.044 20.958 0.557 1.00 37.81 178 LEU A O 1
ATOM 1437 N N . ARG A 1 179 ? 9.049 21.488 -0.326 1.00 37.31 179 ARG A N 1
ATOM 1438 C CA . ARG A 1 179 ? 9.485 22.753 -0.944 1.00 37.31 179 ARG A CA 1
ATOM 1439 C C . ARG A 1 179 ? 9.989 23.762 0.096 1.00 37.31 179 ARG A C 1
ATOM 1441 O O . ARG A 1 179 ? 11.007 24.400 -0.137 1.00 37.31 179 ARG A O 1
ATOM 1448 N N . GLY A 1 180 ? 9.330 23.870 1.252 1.00 32.44 180 GLY A N 1
ATOM 1449 C CA . GLY A 1 180 ? 9.755 24.758 2.343 1.00 32.44 180 GLY A CA 1
ATOM 1450 C C . GLY A 1 180 ? 11.047 24.315 3.043 1.00 32.44 180 GLY A C 1
ATOM 1451 O O . GLY A 1 180 ? 11.919 25.144 3.281 1.00 32.44 180 GLY A O 1
ATOM 1452 N N . LYS A 1 181 ? 11.206 23.010 3.317 1.00 35.31 181 LYS A N 1
ATOM 1453 C CA . LYS A 1 181 ? 12.416 22.456 3.961 1.00 35.31 181 LYS A CA 1
ATOM 1454 C C . LYS A 1 181 ? 13.634 22.413 3.027 1.00 35.31 181 LYS A C 1
ATOM 1456 O O . LYS A 1 181 ? 14.759 22.574 3.492 1.00 35.31 181 LYS A O 1
ATOM 1461 N N . LEU A 1 182 ? 13.427 22.224 1.719 1.00 35.22 182 LEU A N 1
ATOM 1462 C CA . LEU A 1 182 ? 14.499 22.291 0.719 1.00 35.22 182 LEU A CA 1
ATOM 1463 C C . LEU A 1 182 ? 14.999 23.735 0.546 1.00 35.22 182 LEU A C 1
ATOM 1465 O O . LEU A 1 182 ? 16.200 23.947 0.437 1.00 35.22 182 LEU A O 1
ATOM 1469 N N . VAL A 1 183 ? 14.100 24.729 0.580 1.00 40.66 183 VAL A N 1
ATOM 1470 C CA . VAL A 1 183 ? 14.457 26.160 0.520 1.00 40.66 183 VAL A CA 1
ATOM 1471 C C . VAL A 1 183 ? 15.267 26.585 1.748 1.00 40.66 183 VAL A C 1
ATOM 1473 O O . VAL A 1 183 ? 16.329 27.174 1.575 1.00 40.66 183 VAL A O 1
ATOM 1476 N N . SER A 1 184 ? 14.858 26.203 2.963 1.00 36.06 184 SER A N 1
ATOM 1477 C CA . SER A 1 184 ? 15.621 26.527 4.181 1.00 36.06 184 SER A CA 1
ATOM 1478 C C . SER A 1 184 ? 16.985 25.824 4.232 1.00 36.06 184 SER A C 1
ATOM 1480 O O . SER A 1 184 ? 17.984 26.434 4.599 1.00 36.06 184 SER A O 1
ATOM 1482 N N . PHE A 1 185 ? 17.064 24.563 3.788 1.00 36.81 185 PHE A N 1
ATOM 1483 C CA . PHE A 1 185 ? 18.331 23.827 3.705 1.00 36.81 185 PHE A CA 1
ATOM 1484 C C . PHE A 1 185 ? 19.295 24.441 2.677 1.00 36.81 185 PHE A C 1
ATOM 1486 O O . PHE A 1 185 ? 20.501 24.513 2.924 1.00 36.81 185 PHE A O 1
ATOM 1493 N N . LEU A 1 186 ? 18.774 24.904 1.535 1.00 40.12 186 LEU A N 1
ATOM 1494 C CA . LEU A 1 186 ? 19.558 25.582 0.504 1.00 40.12 186 LEU A CA 1
ATOM 1495 C C . LEU A 1 186 ? 20.059 26.951 0.979 1.00 40.12 186 LEU A C 1
ATOM 1497 O O . LEU A 1 186 ? 21.205 27.273 0.686 1.00 40.12 186 LEU A O 1
ATOM 1501 N N . GLU A 1 187 ? 19.259 27.712 1.734 1.00 42.66 187 GLU A N 1
ATOM 1502 C CA . GLU A 1 187 ? 19.628 29.019 2.307 1.00 42.66 187 GLU A CA 1
ATOM 1503 C C . GLU A 1 187 ? 20.692 28.912 3.414 1.00 42.66 187 GLU A C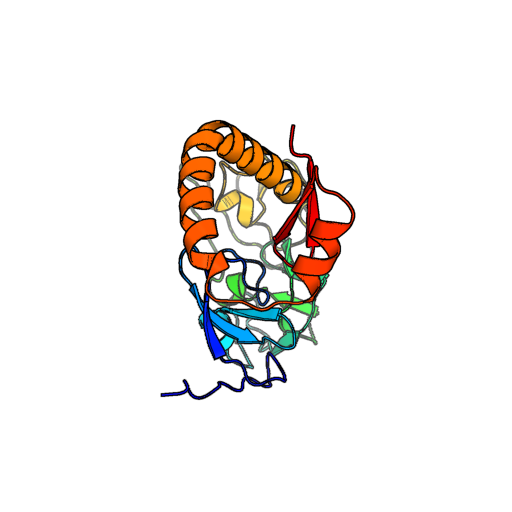 1
ATOM 1505 O O . GLU A 1 187 ? 21.634 29.708 3.442 1.00 42.66 187 GLU A O 1
ATOM 1510 N N . GLU A 1 188 ? 20.613 27.891 4.270 1.00 38.38 188 GLU A N 1
ATOM 1511 C CA . GLU A 1 188 ? 21.591 27.652 5.344 1.00 38.38 188 GLU A CA 1
ATOM 1512 C C . GLU A 1 188 ? 22.932 27.096 4.826 1.00 38.38 188 GLU A C 1
ATOM 1514 O O . GLU A 1 188 ? 23.973 27.294 5.453 1.00 38.38 188 GLU A O 1
ATOM 1519 N N . ASN A 1 189 ? 22.941 26.447 3.653 1.00 39.88 189 ASN A N 1
ATOM 1520 C CA . ASN A 1 189 ? 24.119 25.754 3.113 1.00 39.88 189 ASN A CA 1
ATOM 1521 C C . ASN A 1 189 ? 24.669 26.349 1.798 1.00 39.88 189 ASN A C 1
ATOM 1523 O O . ASN A 1 189 ? 25.558 25.748 1.184 1.00 39.88 189 ASN A O 1
ATOM 1527 N N . VAL A 1 190 ? 24.222 27.547 1.374 1.00 46.94 190 VAL A N 1
ATOM 1528 C CA . VAL A 1 190 ? 24.636 28.221 0.114 1.00 46.94 190 VAL A CA 1
ATOM 1529 C C . VAL A 1 190 ? 26.158 28.253 -0.077 1.00 46.94 190 VAL A C 1
ATOM 1531 O O . VAL A 1 190 ? 26.656 28.031 -1.182 1.00 46.94 190 VAL A O 1
ATOM 1534 N N . LEU A 1 191 ? 26.918 28.534 0.985 1.00 38.62 191 LEU A N 1
ATOM 1535 C CA . LEU A 1 191 ? 28.381 28.645 0.928 1.00 38.62 191 LEU A CA 1
ATOM 1536 C C . LEU A 1 191 ? 29.066 27.283 0.748 1.00 38.62 191 LEU A C 1
ATOM 1538 O O . LEU A 1 191 ? 30.006 27.175 -0.039 1.00 38.62 191 LEU A O 1
ATOM 1542 N N . TRP A 1 192 ? 28.566 26.235 1.406 1.00 36.38 192 TRP A N 1
ATOM 1543 C CA . TRP A 1 192 ? 29.095 24.872 1.282 1.00 36.38 192 TRP A CA 1
ATOM 1544 C C . TRP A 1 192 ? 28.778 24.271 -0.097 1.00 36.38 192 TRP A C 1
ATOM 1546 O O . TRP A 1 192 ? 29.639 23.663 -0.740 1.00 36.38 192 TRP A O 1
ATOM 1556 N N . ILE A 1 193 ? 27.573 24.540 -0.609 1.00 42.53 193 ILE A N 1
ATOM 1557 C CA . ILE A 1 193 ? 27.126 24.134 -1.948 1.00 42.53 193 ILE A CA 1
ATOM 1558 C C . ILE A 1 193 ? 27.911 24.883 -3.043 1.00 42.53 193 ILE A C 1
ATOM 1560 O O . ILE A 1 193 ? 28.335 24.264 -4.020 1.00 42.53 193 ILE A O 1
ATOM 1564 N N . ARG A 1 194 ? 28.204 26.184 -2.866 1.00 40.41 194 ARG A N 1
ATOM 1565 C CA . ARG A 1 194 ? 29.055 26.967 -3.789 1.00 40.41 194 ARG A CA 1
ATOM 1566 C C . ARG A 1 194 ? 30.478 26.414 -3.908 1.00 40.41 194 ARG A C 1
ATOM 1568 O O . ARG A 1 194 ? 30.998 26.337 -5.021 1.00 40.41 194 ARG A O 1
ATOM 1575 N N . VAL A 1 195 ? 31.101 26.023 -2.795 1.00 42.31 195 VAL A N 1
ATOM 1576 C CA . VAL A 1 195 ? 32.482 25.505 -2.786 1.00 42.31 195 VAL A CA 1
ATOM 1577 C C . VAL A 1 195 ? 32.567 24.130 -3.459 1.00 42.31 195 VAL A C 1
ATOM 1579 O O . VAL A 1 195 ? 33.469 23.895 -4.264 1.00 42.31 195 VAL A O 1
ATOM 1582 N N . ASN A 1 196 ? 31.593 23.248 -3.222 1.00 38.97 196 ASN A N 1
ATOM 1583 C CA . ASN A 1 196 ? 31.573 21.924 -3.851 1.00 38.97 196 ASN A CA 1
ATOM 1584 C C . ASN A 1 196 ? 31.166 21.958 -5.339 1.00 38.97 196 ASN A C 1
ATOM 1586 O O . ASN A 1 196 ? 31.718 21.196 -6.134 1.00 38.97 196 ASN A O 1
ATOM 1590 N N . LEU A 1 197 ? 30.297 22.887 -5.763 1.00 41.06 197 LEU A N 1
ATOM 1591 C CA . LEU A 1 197 ? 29.956 23.081 -7.183 1.00 41.06 197 LEU A CA 1
ATOM 1592 C C . LEU A 1 197 ? 31.107 23.690 -8.007 1.00 41.06 197 LEU A C 1
ATOM 1594 O O . LEU A 1 197 ? 31.276 23.335 -9.176 1.00 41.06 197 LEU A O 1
ATOM 1598 N N . LEU A 1 198 ? 31.943 24.556 -7.421 1.00 37.44 198 LEU A N 1
ATOM 1599 C CA . LEU A 1 198 ? 33.162 25.062 -8.077 1.00 37.44 198 LEU A CA 1
ATOM 1600 C C . LEU A 1 198 ? 34.209 23.953 -8.291 1.00 37.44 198 LEU A C 1
ATOM 1602 O O . LEU A 1 198 ? 34.858 23.899 -9.336 1.00 37.44 198 LEU A O 1
ATOM 1606 N N . ASN A 1 199 ? 34.321 23.014 -7.349 1.00 29.55 199 ASN A N 1
ATOM 1607 C CA . ASN A 1 199 ? 35.198 21.851 -7.499 1.00 29.55 199 ASN A CA 1
ATOM 1608 C C . ASN A 1 199 ? 34.646 20.832 -8.515 1.00 29.55 199 ASN A C 1
ATOM 1610 O O . ASN A 1 199 ? 35.409 20.302 -9.324 1.00 29.55 199 ASN A O 1
ATOM 1614 N N . ALA A 1 200 ? 33.325 20.619 -8.557 1.00 35.19 200 ALA A N 1
ATOM 1615 C CA . ALA A 1 200 ? 32.679 19.729 -9.528 1.00 35.19 200 ALA A CA 1
ATOM 1616 C C . ALA A 1 200 ? 32.716 20.274 -10.972 1.00 35.19 200 ALA A C 1
ATOM 1618 O O . ALA A 1 200 ? 32.877 19.508 -11.923 1.00 35.19 200 ALA A O 1
ATOM 1619 N N . THR A 1 201 ? 32.637 21.597 -11.160 1.00 39.59 201 THR A N 1
ATOM 1620 C CA . THR A 1 201 ? 32.724 22.233 -12.491 1.00 39.59 201 THR A CA 1
ATOM 1621 C C . THR A 1 201 ? 34.128 22.176 -13.101 1.00 39.59 201 THR A C 1
ATOM 1623 O O . THR A 1 201 ? 34.247 22.075 -14.325 1.00 39.59 201 THR A O 1
ATOM 1626 N N . ASN A 1 202 ? 35.187 22.143 -12.285 1.00 32.12 202 ASN A N 1
ATOM 1627 C CA . ASN A 1 202 ? 36.552 21.907 -12.772 1.00 32.12 202 ASN A CA 1
ATOM 1628 C C . ASN A 1 202 ? 36.769 20.458 -13.245 1.00 32.12 202 ASN A C 1
ATOM 1630 O O . ASN A 1 202 ? 37.518 20.238 -14.195 1.00 32.12 202 ASN A O 1
ATOM 1634 N N . VAL A 1 203 ? 36.062 19.486 -12.656 1.00 31.75 203 VAL A N 1
ATOM 1635 C CA . VAL A 1 203 ? 36.112 18.072 -13.075 1.00 31.75 203 VAL A CA 1
ATOM 1636 C C . VAL A 1 203 ? 35.212 17.811 -14.296 1.00 31.75 203 VAL A C 1
ATOM 1638 O O . VAL A 1 203 ? 35.589 17.062 -15.199 1.00 31.75 203 VAL A O 1
ATOM 1641 N N . ALA A 1 204 ? 34.055 18.478 -14.393 1.00 33.72 204 ALA A N 1
ATOM 1642 C CA . ALA A 1 204 ? 33.111 18.316 -15.505 1.00 33.72 204 ALA A CA 1
ATOM 1643 C C . ALA A 1 204 ? 33.588 18.941 -16.835 1.00 33.72 204 ALA A C 1
ATOM 1645 O O . ALA A 1 204 ? 33.236 18.442 -17.907 1.00 33.72 204 ALA A O 1
ATOM 1646 N N . LYS A 1 205 ? 34.435 19.984 -16.795 1.00 38.44 205 LYS A N 1
ATOM 1647 C CA . LYS A 1 205 ? 34.984 20.636 -18.003 1.00 38.44 205 LYS A CA 1
ATOM 1648 C C . LYS A 1 205 ? 35.925 19.757 -18.837 1.00 38.44 205 LYS A C 1
ATOM 1650 O O . LYS A 1 205 ? 36.171 20.092 -19.990 1.00 38.44 205 LYS A O 1
ATOM 1655 N N . GLN A 1 206 ? 36.432 18.643 -18.303 1.00 38.69 206 GLN A N 1
ATOM 1656 C CA . GLN A 1 206 ? 37.356 17.763 -19.033 1.00 38.69 206 GLN A CA 1
ATOM 1657 C C . GLN A 1 206 ? 36.698 16.553 -19.718 1.00 38.69 206 GLN A C 1
ATOM 1659 O O . GLN A 1 206 ? 37.390 15.866 -20.467 1.00 38.69 206 GLN A O 1
ATOM 1664 N N . ARG A 1 207 ? 35.402 16.255 -19.502 1.00 37.50 207 ARG A N 1
ATOM 1665 C CA . ARG A 1 207 ? 34.854 14.931 -19.885 1.00 37.50 207 ARG A CA 1
ATOM 1666 C C . ARG A 1 207 ? 33.581 14.853 -20.725 1.00 37.50 207 ARG A C 1
ATOM 1668 O O . ARG A 1 207 ? 33.275 13.751 -21.163 1.00 37.50 207 ARG A O 1
ATOM 1675 N N . SER A 1 208 ? 32.849 15.928 -21.014 1.00 36.59 208 SER A N 1
ATOM 1676 C CA . SER A 1 208 ? 31.612 15.781 -21.805 1.00 36.59 208 SER A CA 1
ATOM 1677 C C . SER A 1 208 ? 31.476 16.819 -22.916 1.00 36.59 208 SER A C 1
ATOM 1679 O O . SER A 1 208 ? 31.050 17.950 -22.710 1.00 36.59 208 SER A O 1
ATOM 1681 N N . GLY A 1 209 ? 31.823 16.402 -24.136 1.00 39.72 209 GLY A N 1
ATOM 1682 C CA . GLY A 1 209 ? 31.483 17.099 -25.376 1.00 39.72 209 GLY A CA 1
ATOM 1683 C C . GLY A 1 209 ? 29.984 17.010 -25.670 1.00 39.72 209 GLY A C 1
ATOM 1684 O O . GLY A 1 209 ? 29.570 16.321 -26.599 1.00 39.72 209 GLY A O 1
ATOM 1685 N N . ASN A 1 210 ? 29.162 17.686 -24.866 1.00 39.81 210 ASN A N 1
ATOM 1686 C CA . ASN A 1 210 ? 27.710 17.695 -25.009 1.00 39.81 210 ASN A CA 1
ATOM 1687 C C . ASN A 1 210 ? 27.264 18.971 -25.757 1.00 39.81 210 ASN A C 1
ATOM 1689 O O . ASN A 1 210 ? 27.095 20.039 -25.165 1.00 39.81 210 ASN A O 1
ATOM 1693 N N . LYS A 1 211 ? 27.081 18.870 -27.085 1.00 43.44 211 LYS A N 1
ATOM 1694 C CA . LYS A 1 211 ? 26.802 19.999 -28.010 1.00 43.44 211 LYS A CA 1
ATOM 1695 C C . LYS A 1 211 ? 25.532 20.812 -27.689 1.00 43.44 211 LYS A C 1
ATOM 1697 O O . LYS A 1 211 ? 25.371 21.917 -28.202 1.00 43.44 211 LYS A O 1
ATOM 1702 N N . PHE A 1 212 ? 24.638 20.300 -26.841 1.00 39.22 212 PHE A N 1
ATOM 1703 C CA . PHE A 1 212 ? 23.408 20.989 -26.427 1.00 39.22 212 PHE A CA 1
ATOM 1704 C C . PHE A 1 212 ? 23.658 22.080 -25.369 1.00 39.22 212 PHE A C 1
ATOM 1706 O O . PHE A 1 212 ? 23.038 23.143 -25.410 1.00 39.22 212 PHE A O 1
ATOM 1713 N N . VAL A 1 213 ? 24.619 21.859 -24.465 1.00 41.59 213 VAL A N 1
ATOM 1714 C CA . VAL A 1 213 ? 24.955 22.784 -23.366 1.00 41.59 213 VAL A CA 1
ATOM 1715 C C . VAL A 1 213 ? 25.800 23.961 -23.874 1.00 41.59 213 VAL A C 1
ATOM 1717 O O . VAL A 1 213 ? 25.623 25.102 -23.444 1.00 41.59 213 VAL A O 1
ATOM 1720 N N . GLU A 1 214 ? 26.663 23.723 -24.866 1.00 39.69 214 GLU A N 1
ATOM 1721 C CA . GLU A 1 214 ? 27.494 24.767 -25.486 1.00 39.69 214 GLU A CA 1
ATOM 1722 C C . GLU A 1 214 ? 26.687 25.799 -26.292 1.00 39.69 214 GLU A C 1
ATOM 1724 O O . GLU A 1 214 ? 27.088 26.961 -26.387 1.00 39.69 214 GLU A O 1
ATOM 1729 N N . ASN A 1 215 ? 25.544 25.405 -26.864 1.00 38.28 215 ASN A N 1
ATOM 1730 C CA . ASN A 1 215 ? 24.738 26.283 -27.719 1.00 38.28 215 ASN A CA 1
ATOM 1731 C C . ASN A 1 215 ? 23.795 27.199 -26.911 1.00 38.28 215 ASN A C 1
ATOM 1733 O O . ASN A 1 215 ? 23.509 28.320 -27.335 1.00 38.28 215 ASN A O 1
ATOM 1737 N N . ALA A 1 216 ? 23.360 26.760 -25.723 1.00 40.22 216 ALA A N 1
ATOM 1738 C CA . ALA A 1 216 ? 22.539 27.559 -24.810 1.00 40.22 216 ALA A CA 1
ATOM 1739 C C . ALA A 1 216 ? 23.360 28.648 -24.089 1.00 40.22 216 ALA A C 1
ATOM 1741 O O . ALA A 1 216 ? 22.926 29.798 -24.012 1.00 40.22 216 ALA A O 1
ATOM 1742 N N . ASN A 1 217 ? 24.595 28.332 -23.676 1.00 39.03 217 ASN A N 1
ATOM 1743 C CA . ASN A 1 217 ? 25.495 29.284 -23.006 1.00 39.03 217 ASN A CA 1
ATOM 1744 C C . ASN A 1 217 ? 26.017 30.410 -23.928 1.00 39.03 217 ASN A C 1
ATOM 1746 O O . ASN A 1 217 ? 26.405 31.468 -23.441 1.00 39.03 217 ASN A O 1
ATOM 1750 N N . LYS A 1 218 ? 25.992 30.240 -25.260 1.00 46.47 218 LYS A N 1
ATOM 1751 C CA . LYS A 1 218 ? 26.379 31.296 -26.222 1.00 46.47 218 LYS A CA 1
ATOM 1752 C C . LYS A 1 218 ? 25.307 32.369 -26.448 1.00 46.47 218 LYS A C 1
ATOM 1754 O O . LYS A 1 218 ? 25.635 33.440 -26.948 1.00 46.47 218 LYS A O 1
ATOM 1759 N N . ARG A 1 219 ? 24.036 32.098 -26.119 1.00 42.78 219 ARG A N 1
ATOM 1760 C CA . ARG A 1 219 ? 22.903 33.006 -26.399 1.00 42.78 219 ARG A CA 1
ATOM 1761 C C . ARG A 1 219 ? 22.484 33.878 -25.209 1.00 42.78 219 ARG A C 1
ATOM 1763 O O . ARG A 1 219 ? 21.758 34.844 -25.419 1.00 42.78 219 ARG A O 1
ATOM 1770 N N . ALA A 1 220 ? 22.944 33.579 -23.993 1.00 43.41 220 ALA A N 1
ATOM 1771 C CA . ALA A 1 220 ? 22.603 34.335 -22.786 1.00 43.41 220 ALA A CA 1
ATOM 1772 C C . ALA A 1 220 ? 23.768 34.311 -21.768 1.00 43.41 220 ALA A C 1
ATOM 1774 O O . ALA A 1 220 ? 23.782 33.468 -20.876 1.00 43.41 220 ALA A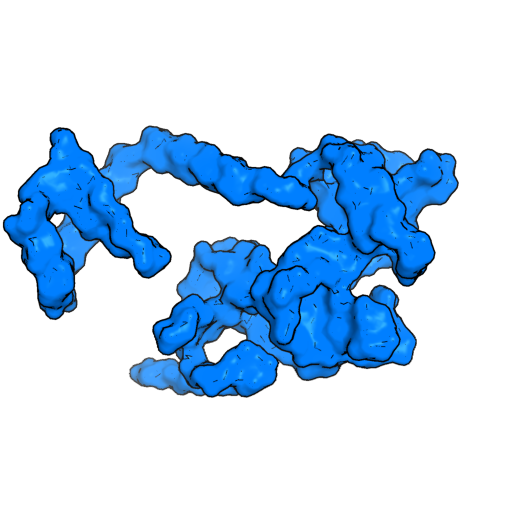 O 1
ATOM 1775 N N . PRO A 1 221 ? 24.747 35.232 -21.867 1.00 43.91 221 PRO A N 1
ATOM 1776 C CA . PRO A 1 221 ? 25.995 35.170 -21.092 1.00 43.91 221 PRO A CA 1
ATOM 1777 C C . PRO A 1 221 ? 25.826 35.386 -19.577 1.00 43.91 221 PRO A C 1
ATOM 1779 O O . PRO A 1 221 ? 26.750 35.118 -18.818 1.00 43.91 221 PRO A O 1
ATOM 1782 N N . ASN A 1 222 ? 24.649 35.837 -19.133 1.00 40.88 222 ASN A N 1
ATOM 1783 C CA . ASN A 1 222 ? 24.351 36.128 -17.727 1.00 40.88 222 ASN A CA 1
ATOM 1784 C C . ASN A 1 222 ? 23.519 35.026 -17.047 1.00 40.88 222 ASN A C 1
ATOM 1786 O O . ASN A 1 222 ? 22.909 35.277 -16.009 1.00 40.88 222 ASN A O 1
ATOM 1790 N N . TYR A 1 223 ? 23.423 33.834 -17.641 1.00 40.06 223 TYR A N 1
ATOM 1791 C CA . TYR A 1 223 ? 22.618 32.734 -17.112 1.00 40.06 223 TYR A CA 1
ATOM 1792 C C . TYR A 1 223 ? 23.399 31.417 -17.153 1.00 40.06 223 TYR A C 1
ATOM 1794 O O . TYR A 1 223 ? 24.062 31.123 -18.144 1.00 40.06 223 TYR A O 1
ATOM 1802 N N . ILE A 1 224 ? 23.300 30.616 -16.088 1.00 44.69 224 ILE A N 1
ATOM 1803 C CA . ILE A 1 224 ? 23.782 29.227 -16.062 1.00 44.69 224 ILE A CA 1
ATOM 1804 C C . ILE A 1 224 ? 22.583 28.313 -16.273 1.00 44.69 224 ILE A C 1
ATOM 1806 O O . ILE A 1 224 ? 21.582 28.409 -15.559 1.00 44.69 224 ILE A O 1
ATOM 1810 N N . VAL A 1 225 ? 22.704 27.417 -17.249 1.00 40.72 225 VAL A N 1
ATOM 1811 C CA . VAL A 1 225 ? 21.733 26.353 -17.492 1.00 40.72 225 VAL A CA 1
ATOM 1812 C C . VAL A 1 225 ? 22.121 25.138 -16.656 1.00 40.72 225 VAL A C 1
ATOM 1814 O O . VAL A 1 225 ? 23.159 24.526 -16.909 1.00 40.72 225 VAL A O 1
ATOM 1817 N N . ILE A 1 226 ? 21.294 24.786 -15.672 1.00 43.41 226 ILE A N 1
ATOM 1818 C CA . ILE A 1 226 ? 21.455 23.554 -14.890 1.00 43.41 226 ILE A CA 1
ATOM 1819 C C . ILE A 1 226 ? 20.331 22.599 -15.276 1.00 43.41 226 ILE A C 1
ATOM 1821 O O . ILE A 1 226 ? 19.156 22.968 -15.261 1.00 43.41 226 ILE A O 1
ATOM 1825 N N . VAL A 1 227 ? 20.706 21.375 -15.644 1.00 34.88 227 VAL A N 1
ATOM 1826 C CA . VAL A 1 227 ? 19.762 20.295 -15.938 1.00 34.88 227 VAL A CA 1
ATOM 1827 C C . VAL A 1 227 ? 19.663 19.424 -14.694 1.00 34.88 227 VAL A C 1
ATOM 1829 O O . VAL A 1 227 ? 20.636 18.778 -14.313 1.00 34.88 227 VAL A O 1
ATOM 1832 N N . ALA A 1 228 ? 18.493 19.429 -14.063 1.00 34.78 228 ALA A N 1
ATOM 1833 C CA . ALA A 1 228 ? 18.160 18.554 -12.945 1.00 34.78 228 ALA A CA 1
ATOM 1834 C C . ALA A 1 228 ? 16.804 17.903 -13.238 1.00 34.78 228 ALA A C 1
ATOM 1836 O O . ALA A 1 228 ? 15.869 18.600 -13.630 1.00 34.78 228 ALA A O 1
ATOM 1837 N N . ALA A 1 229 ? 16.720 16.575 -13.100 1.00 34.00 229 ALA A N 1
ATOM 1838 C CA . ALA A 1 229 ? 15.490 15.794 -13.280 1.00 34.00 229 ALA A CA 1
ATOM 1839 C C . ALA A 1 229 ? 14.670 16.193 -14.531 1.00 34.00 229 ALA A C 1
ATOM 1841 O O . ALA A 1 229 ? 13.496 16.534 -14.438 1.00 34.00 229 ALA A O 1
ATOM 1842 N N . LYS A 1 230 ? 15.320 16.222 -15.707 1.00 34.94 230 LYS A N 1
ATOM 1843 C CA . LYS A 1 230 ? 14.714 16.542 -17.021 1.00 34.94 230 LYS A CA 1
ATOM 1844 C C . LYS A 1 230 ? 14.070 17.931 -17.175 1.00 34.94 230 LYS A C 1
ATOM 1846 O O . LYS A 1 230 ? 13.506 18.213 -18.231 1.00 34.94 230 LYS A O 1
ATOM 1851 N N . HIS A 1 231 ? 14.231 18.837 -16.214 1.00 34.06 231 HIS A N 1
ATOM 1852 C CA . HIS A 1 231 ? 13.791 20.225 -16.344 1.00 34.06 231 HIS A CA 1
ATOM 1853 C C . HIS A 1 231 ? 14.974 21.190 -16.512 1.00 34.06 231 HIS A C 1
ATOM 1855 O O . HIS A 1 231 ? 16.035 21.043 -15.899 1.00 34.06 231 HIS A O 1
ATOM 1861 N N . LEU A 1 232 ? 14.786 22.174 -17.399 1.00 37.38 232 LEU A N 1
ATOM 1862 C CA . LEU A 1 232 ? 15.742 23.246 -17.673 1.00 37.38 232 LEU A CA 1
ATOM 1863 C C . LEU A 1 232 ? 15.537 24.383 -16.671 1.00 37.38 232 LEU A C 1
ATOM 1865 O O . LEU A 1 232 ? 14.517 25.071 -16.711 1.00 37.38 232 LEU A O 1
ATOM 1869 N N . PHE A 1 233 ? 16.534 24.615 -15.819 1.00 40.59 233 PHE A N 1
ATOM 1870 C CA . PHE A 1 233 ? 16.540 25.747 -14.898 1.00 40.59 233 PHE A CA 1
ATOM 1871 C C . PHE A 1 233 ? 17.510 26.817 -15.399 1.00 40.59 233 PHE A C 1
ATOM 1873 O O . PHE A 1 233 ? 18.700 26.560 -15.595 1.00 40.59 233 PHE A O 1
ATOM 1880 N N . LEU A 1 234 ? 16.984 28.025 -15.618 1.00 37.00 234 LEU A N 1
ATOM 1881 C CA . LEU A 1 234 ? 17.773 29.208 -15.950 1.00 37.00 234 LEU A CA 1
ATOM 1882 C C . LEU A 1 234 ? 18.064 29.981 -14.670 1.00 37.00 234 LEU A C 1
ATOM 1884 O O . LEU A 1 234 ? 17.182 30.641 -14.121 1.00 37.00 234 LEU A O 1
ATOM 1888 N N . ILE A 1 235 ? 19.308 29.913 -14.205 1.00 44.22 235 ILE A N 1
ATOM 1889 C CA . ILE A 1 235 ? 19.749 30.672 -13.035 1.00 44.22 235 ILE A CA 1
ATOM 1890 C C . ILE A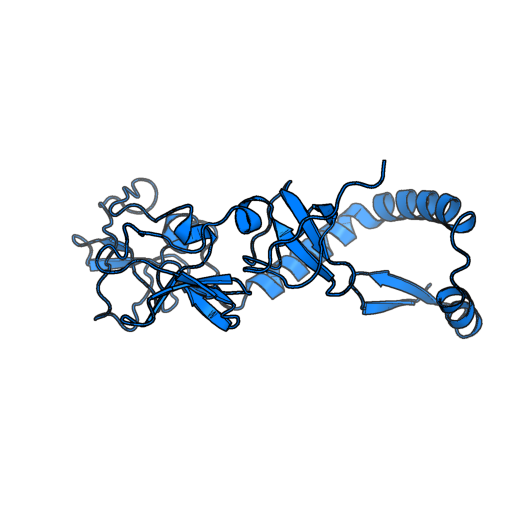 1 235 ? 20.466 31.923 -13.524 1.00 44.22 235 ILE A C 1
ATOM 1892 O O . ILE A 1 235 ? 21.496 31.834 -14.192 1.00 44.22 235 ILE A O 1
ATOM 1896 N N . ARG A 1 236 ? 19.908 33.094 -13.205 1.00 33.62 236 ARG A N 1
ATOM 1897 C CA . ARG A 1 236 ? 20.513 34.392 -13.517 1.00 33.62 236 ARG A CA 1
ATOM 1898 C C . ARG A 1 236 ? 21.728 34.607 -12.623 1.00 33.62 236 ARG A C 1
ATOM 1900 O O . ARG A 1 236 ? 21.601 34.582 -11.402 1.00 33.62 236 ARG A O 1
ATOM 1907 N N . ILE A 1 237 ? 22.885 34.832 -13.228 1.00 40.50 237 ILE A N 1
ATOM 1908 C CA . ILE A 1 237 ? 24.080 35.262 -12.512 1.00 40.50 237 ILE A CA 1
ATOM 1909 C C . ILE A 1 237 ? 23.938 36.773 -12.300 1.00 40.50 237 ILE A C 1
ATOM 1911 O O . ILE A 1 237 ? 23.902 37.533 -13.270 1.00 40.50 237 ILE A O 1
ATOM 1915 N N . THR A 1 238 ? 23.776 37.193 -11.048 1.00 47.06 238 THR A N 1
ATOM 1916 C CA . THR A 1 238 ? 24.029 38.576 -10.611 1.00 47.06 238 THR A CA 1
ATOM 1917 C C . THR A 1 238 ? 25.487 38.732 -10.236 1.00 47.06 238 THR A C 1
ATOM 1919 O O . THR A 1 238 ? 25.972 37.830 -9.511 1.00 47.06 238 THR A O 1
#

Radius of gyration: 22.83 Å; chains: 1; bounding box: 57×53×54 Å